Protein AF-A0AB35W4X5-F1 (afdb_monomer_lite)

Secondary structure (DSSP, 8-state):
----------EEEEEEEETTTTEEEEEEE-TTS-HHHHHHHHTT--TT------HHHHHHHHHHHHHHHHHHHHHHHTT-EEEEPPTT--TTS-PPPSSSEEEEETTEEEEEEEEE--SS-TTB---B----PPPSS-GGG--HHHHHH--SSSBPBGGG-SEEEEE-HHHHS-TT-EEEEES-BTTT-TTTPBPEETTEEEEE-SS-B--BTSSSEESSTT-

Radius of gyration: 20.81 Å; chains: 1; bounding box: 55×42×61 Å

Sequence (223 aa):
MTDGAWKEIAKGRIISIDLTKNVAVGEIYVGNSSLKSLQTQLTDLSENDLLEIDQYGAAAKVLSSLSEYYLAQHGKENGYKVIRMPEDMAKHLGAYANFDFTFEKNGVKKTIEVKSLWGTDTRYARLIHSTTTAPKGDPSTWTPDQIKNYYPTSSCKFSTQDIFAVNLFLRTGNIFDFAFAKSVSKAVDPIHGLSFAKQYPNHVHQNPLCEIDNVVWFSNIDD

Foldseek 3Di:
DDDPDDDDLWDWDFPDADPVVRDTDTGIDQDVHDPVSSVVSVVVDDPPDDDDDPPCPVVQVVLQVLLVVLVQVVLVVVPWDKDFDDDCPPPVNDADQPAGMWTDDPRDIWTEHEAEQDDPDSQWRQAFDDADDQDPDDPVPDDPSSVLPGHNDGFAFLPRGQKYWYQSCVPPVDSNWIKMFGSAACVVPVQQHAHADPVGRRGHDRITRGDDPSRNIHRDPVD

pLDDT: mean 81.71, std 13.67, range [33.0, 97.06]

Structure (mmCIF, N/CA/C/O backbone):
data_AF-A0AB35W4X5-F1
#
_entry.id   AF-A0AB35W4X5-F1
#
loop_
_atom_site.group_PDB
_atom_site.id
_atom_site.type_symbol
_atom_site.label_atom_id
_atom_site.label_alt_id
_atom_site.label_comp_id
_atom_site.label_asym_id
_atom_site.label_entity_id
_atom_site.label_seq_id
_atom_site.pdbx_PDB_ins_code
_atom_site.Cartn_x
_atom_site.Cartn_y
_atom_site.Cartn_z
_atom_site.occupancy
_atom_site.B_iso_or_equiv
_atom_site.auth_seq_id
_atom_site.auth_comp_id
_atom_site.auth_asym_id
_atom_site.auth_atom_id
_atom_site.pdbx_PDB_model_num
ATOM 1 N N . MET A 1 1 ? 33.321 -17.939 -2.830 1.00 34.22 1 MET A N 1
ATOM 2 C CA . MET A 1 1 ? 31.879 -17.732 -2.602 1.00 34.22 1 MET A CA 1
ATOM 3 C C . MET A 1 1 ? 31.603 -16.276 -2.910 1.00 34.22 1 MET A C 1
ATOM 5 O O . MET A 1 1 ? 32.068 -15.423 -2.170 1.00 34.22 1 MET A O 1
ATOM 9 N N . THR A 1 2 ? 31.007 -16.004 -4.064 1.00 33.00 2 THR A N 1
ATOM 10 C CA . THR A 1 2 ? 30.612 -14.662 -4.507 1.00 33.00 2 THR A CA 1
ATOM 11 C C . THR A 1 2 ? 29.099 -14.676 -4.593 1.00 33.00 2 THR A C 1
ATOM 13 O O . THR A 1 2 ? 28.540 -15.468 -5.350 1.00 33.00 2 THR A O 1
ATOM 16 N N . ASP A 1 3 ? 28.466 -13.874 -3.747 1.00 34.88 3 ASP A N 1
ATOM 17 C CA . ASP A 1 3 ? 27.018 -13.755 -3.648 1.00 34.88 3 ASP A CA 1
ATOM 18 C C . ASP A 1 3 ? 26.406 -13.419 -5.013 1.00 34.88 3 ASP A C 1
ATOM 20 O O . ASP A 1 3 ? 26.911 -12.558 -5.736 1.00 34.88 3 ASP A O 1
ATOM 24 N N . GLY A 1 4 ? 25.330 -14.127 -5.367 1.00 39.25 4 GLY A N 1
ATOM 25 C CA . GLY A 1 4 ? 24.568 -13.984 -6.610 1.00 39.25 4 GLY A CA 1
ATOM 26 C C . GLY A 1 4 ? 23.840 -12.643 -6.730 1.00 39.25 4 GLY A C 1
ATOM 27 O O . GLY A 1 4 ? 22.612 -12.591 -6.713 1.00 39.25 4 GLY A O 1
ATOM 28 N N . ALA A 1 5 ? 24.593 -11.553 -6.844 1.00 56.28 5 ALA A N 1
ATOM 29 C CA . ALA A 1 5 ? 24.074 -10.225 -7.117 1.00 56.28 5 ALA A CA 1
ATOM 30 C C . ALA A 1 5 ? 23.787 -10.091 -8.618 1.00 56.28 5 ALA A C 1
ATOM 32 O O . ALA A 1 5 ? 24.691 -9.890 -9.428 1.00 56.28 5 ALA A O 1
ATOM 33 N N . TRP A 1 6 ? 22.515 -10.204 -8.987 1.00 60.50 6 TRP A N 1
ATOM 34 C CA . TRP A 1 6 ? 22.037 -9.792 -10.302 1.00 60.50 6 TRP A CA 1
ATOM 35 C C . TRP A 1 6 ? 22.389 -8.312 -10.531 1.00 60.50 6 TRP A C 1
ATOM 37 O O . TRP A 1 6 ? 22.109 -7.466 -9.679 1.00 60.50 6 TRP A O 1
ATOM 47 N N . LYS A 1 7 ? 23.009 -7.992 -11.674 1.00 68.88 7 LYS A N 1
ATOM 48 C CA . LYS A 1 7 ? 23.278 -6.614 -12.116 1.00 68.88 7 LYS A CA 1
ATOM 49 C C . LYS A 1 7 ? 22.226 -6.233 -13.156 1.00 68.88 7 LYS A C 1
ATOM 51 O O . LYS A 1 7 ? 22.311 -6.666 -14.299 1.00 68.88 7 LYS A O 1
ATOM 56 N N . GLU A 1 8 ? 21.242 -5.425 -12.765 1.00 68.75 8 GLU A N 1
ATOM 57 C CA . GLU A 1 8 ? 20.240 -4.893 -13.698 1.00 68.75 8 GLU A CA 1
ATOM 58 C C . GLU A 1 8 ? 20.925 -3.975 -14.732 1.00 68.75 8 GLU A C 1
ATOM 60 O O . GLU A 1 8 ? 21.551 -2.978 -14.367 1.00 68.75 8 GLU A O 1
ATOM 65 N N . ILE A 1 9 ? 20.840 -4.332 -16.020 1.00 73.69 9 ILE A N 1
ATOM 66 C CA . ILE A 1 9 ? 21.407 -3.557 -17.141 1.00 73.69 9 ILE A CA 1
ATOM 67 C C . ILE A 1 9 ? 20.383 -2.562 -17.696 1.00 73.69 9 ILE A C 1
ATOM 69 O O . ILE A 1 9 ? 20.721 -1.415 -17.984 1.00 73.69 9 ILE A O 1
ATOM 73 N N . ALA A 1 10 ? 19.128 -2.987 -17.845 1.00 71.25 10 ALA A N 1
ATOM 74 C CA . ALA A 1 10 ? 18.051 -2.152 -18.355 1.00 71.25 10 ALA A CA 1
ATOM 75 C C . ALA A 1 10 ? 16.680 -2.713 -17.957 1.00 71.25 10 ALA A C 1
ATOM 77 O O . ALA A 1 10 ? 16.528 -3.918 -17.764 1.00 71.25 10 ALA A O 1
ATOM 78 N N . LYS A 1 11 ? 15.667 -1.842 -17.916 1.00 72.12 11 LYS A N 1
ATOM 79 C CA . LYS A 1 11 ? 14.254 -2.221 -17.794 1.00 72.12 11 LYS A CA 1
ATOM 80 C C . LYS A 1 11 ? 13.517 -1.782 -19.047 1.00 72.12 11 LYS A C 1
ATOM 82 O O . LYS A 1 11 ? 13.843 -0.746 -19.611 1.00 72.12 11 LYS A O 1
ATOM 87 N N . GLY A 1 12 ? 12.514 -2.526 -19.484 1.00 72.12 12 GLY A N 1
ATOM 88 C CA . GLY A 1 12 ? 11.749 -2.163 -20.669 1.00 72.12 12 GLY A CA 1
ATOM 89 C C . GLY A 1 12 ? 10.348 -2.742 -20.664 1.00 72.12 12 GLY A C 1
ATOM 90 O O . GLY A 1 12 ? 9.955 -3.460 -19.745 1.00 72.12 12 GLY A O 1
ATOM 91 N N . ARG A 1 13 ? 9.593 -2.416 -21.707 1.00 70.31 13 ARG A N 1
ATOM 92 C CA . ARG A 1 13 ? 8.249 -2.924 -21.955 1.00 70.31 13 ARG A CA 1
ATOM 93 C C . ARG A 1 13 ? 8.169 -3.473 -23.370 1.00 70.31 13 ARG A C 1
ATOM 95 O O . ARG A 1 13 ? 8.465 -2.765 -24.326 1.00 70.31 13 ARG A O 1
ATOM 102 N N . ILE A 1 14 ? 7.687 -4.706 -23.501 1.00 76.94 14 ILE A N 1
ATOM 103 C CA . ILE A 1 14 ? 7.333 -5.287 -24.799 1.00 76.94 14 ILE A CA 1
ATOM 104 C C . ILE A 1 14 ? 6.003 -4.678 -25.264 1.00 76.94 14 ILE A C 1
ATOM 106 O O . ILE A 1 14 ? 5.033 -4.621 -24.506 1.00 76.94 14 ILE A O 1
ATOM 110 N N . ILE A 1 15 ? 5.970 -4.214 -26.510 1.00 75.56 15 ILE A N 1
ATOM 111 C CA . ILE A 1 15 ? 4.792 -3.654 -27.182 1.00 75.56 15 ILE A CA 1
ATOM 112 C C . ILE A 1 15 ? 4.143 -4.715 -28.073 1.00 75.56 15 ILE A C 1
ATOM 114 O O . ILE A 1 15 ? 2.921 -4.851 -28.076 1.00 75.56 15 ILE A O 1
ATOM 118 N N . SER A 1 16 ? 4.943 -5.473 -28.822 1.00 74.81 16 SER A N 1
ATOM 119 C CA . SER A 1 16 ? 4.454 -6.524 -29.716 1.00 74.81 16 SER A CA 1
ATOM 120 C C . SER A 1 16 ? 5.499 -7.617 -29.938 1.00 74.81 16 SER A C 1
ATOM 122 O O . SER A 1 16 ? 6.685 -7.429 -29.671 1.00 74.81 16 SER A O 1
ATOM 124 N N . ILE A 1 17 ? 5.054 -8.782 -30.414 1.00 83.00 17 ILE A N 1
ATOM 125 C CA . ILE A 1 17 ? 5.916 -9.923 -30.741 1.00 83.00 17 ILE A CA 1
ATOM 126 C C . ILE A 1 17 ? 5.664 -10.309 -32.199 1.00 83.00 17 ILE A C 1
ATOM 128 O O . ILE A 1 17 ? 4.542 -10.650 -32.572 1.00 83.00 17 ILE A O 1
ATOM 132 N N . ASP A 1 18 ? 6.711 -10.264 -33.020 1.00 85.88 18 ASP A N 1
ATOM 133 C CA . ASP A 1 18 ? 6.719 -10.810 -34.374 1.00 85.88 18 ASP A CA 1
ATOM 134 C C . ASP A 1 18 ? 7.197 -12.265 -34.303 1.00 85.88 18 ASP A C 1
ATOM 136 O O . ASP A 1 18 ? 8.396 -12.553 -34.310 1.00 85.88 18 ASP A O 1
ATOM 140 N N . LEU A 1 19 ? 6.240 -13.192 -34.217 1.00 83.56 19 LEU A N 1
ATOM 141 C CA . LEU A 1 19 ? 6.513 -14.631 -34.133 1.00 83.56 19 LEU A CA 1
ATOM 142 C C . LEU A 1 19 ? 7.174 -15.184 -35.402 1.00 83.56 19 LEU A C 1
ATOM 144 O O . LEU A 1 19 ? 7.847 -16.207 -35.337 1.00 83.56 19 LEU A O 1
ATOM 148 N N . THR A 1 20 ? 7.013 -14.516 -36.549 1.00 89.56 20 THR A N 1
ATOM 149 C CA . THR A 1 20 ? 7.621 -14.967 -37.811 1.00 89.56 20 THR A CA 1
ATOM 150 C C . THR A 1 20 ? 9.113 -14.670 -37.863 1.00 89.56 20 THR A C 1
ATOM 152 O O . THR A 1 20 ? 9.876 -15.438 -38.442 1.00 89.56 20 THR A O 1
ATOM 155 N N . LYS A 1 21 ? 9.536 -13.580 -37.216 1.00 88.19 21 LYS A N 1
ATOM 156 C CA . LYS A 1 21 ? 10.947 -13.194 -37.090 1.00 88.19 21 LYS A CA 1
ATOM 157 C C . LYS A 1 21 ? 11.566 -13.615 -35.764 1.00 88.19 21 LYS A C 1
ATOM 159 O O . LYS A 1 21 ? 12.768 -13.451 -35.594 1.00 88.19 21 LYS A O 1
ATOM 164 N N . ASN A 1 22 ? 10.754 -14.137 -34.845 1.00 83.25 22 ASN A N 1
ATOM 165 C CA . ASN A 1 22 ? 11.131 -14.422 -33.466 1.00 83.25 22 ASN A CA 1
ATOM 166 C C . ASN A 1 22 ? 11.736 -13.191 -32.758 1.00 83.25 22 ASN A C 1
ATOM 168 O O . ASN A 1 22 ? 12.765 -13.279 -32.091 1.00 83.25 22 ASN A O 1
ATOM 172 N N . VAL A 1 23 ? 11.111 -12.021 -32.944 1.00 85.94 23 VAL A N 1
ATOM 173 C CA . VAL A 1 23 ? 11.566 -10.734 -32.389 1.00 85.94 23 VAL A CA 1
ATOM 174 C C . VAL A 1 23 ? 10.465 -10.112 -31.535 1.00 85.94 23 VAL A C 1
ATOM 176 O O . VAL A 1 23 ? 9.317 -10.014 -31.965 1.00 85.94 23 VAL A O 1
ATOM 179 N N . ALA A 1 24 ? 10.825 -9.629 -30.346 1.00 79.25 24 ALA A N 1
ATOM 180 C CA . ALA A 1 24 ? 9.975 -8.756 -29.541 1.00 79.25 24 ALA A CA 1
ATOM 181 C C . ALA A 1 24 ? 10.315 -7.285 -29.827 1.00 79.25 24 ALA A C 1
ATOM 183 O O . ALA A 1 24 ? 11.480 -6.889 -29.793 1.00 79.25 24 ALA A O 1
ATOM 184 N N . VAL A 1 25 ? 9.296 -6.471 -30.097 1.00 82.19 25 VAL A N 1
ATOM 185 C CA . VAL A 1 25 ? 9.411 -5.018 -30.257 1.00 82.19 25 VAL A CA 1
ATOM 186 C C . VAL A 1 25 ? 8.962 -4.361 -28.961 1.00 82.19 25 VAL A C 1
ATOM 188 O O . VAL A 1 25 ? 7.915 -4.711 -28.415 1.00 82.19 25 VAL A O 1
ATOM 191 N N . GLY A 1 26 ? 9.729 -3.397 -28.464 1.00 81.19 26 GLY A N 1
ATOM 192 C CA . GLY A 1 26 ? 9.443 -2.744 -27.194 1.00 81.19 26 GLY A CA 1
ATOM 193 C C . GLY A 1 26 ? 10.217 -1.452 -26.978 1.00 81.19 26 GLY A C 1
ATOM 194 O O . GLY A 1 26 ? 10.987 -1.013 -27.829 1.00 81.19 26 GLY A O 1
ATOM 195 N N . GLU A 1 27 ? 10.002 -0.860 -25.811 1.00 78.62 27 GLU A N 1
ATOM 196 C CA . GLU A 1 27 ? 10.700 0.325 -25.317 1.00 78.62 27 GLU A CA 1
ATOM 197 C C . GLU A 1 27 ? 11.646 -0.067 -24.183 1.00 78.62 27 GLU A C 1
ATOM 199 O O . GLU A 1 27 ? 11.287 -0.878 -23.330 1.00 78.62 27 GLU A O 1
ATOM 204 N N . ILE A 1 28 ? 12.836 0.535 -24.139 1.00 77.94 28 ILE A N 1
ATOM 205 C CA . ILE A 1 28 ? 13.768 0.398 -23.016 1.00 77.94 28 ILE A CA 1
ATOM 206 C C . ILE A 1 28 ? 13.781 1.707 -22.224 1.00 77.94 28 ILE A C 1
ATOM 208 O O . ILE A 1 28 ? 14.021 2.785 -22.768 1.00 77.94 28 ILE A O 1
ATOM 212 N N . TYR A 1 29 ? 13.540 1.607 -20.923 1.00 71.31 29 TYR A N 1
ATOM 213 C CA . TYR A 1 29 ? 13.607 2.697 -19.966 1.00 71.31 29 TYR A CA 1
ATOM 214 C C . TYR A 1 29 ? 15.043 2.863 -19.468 1.00 71.31 29 TYR A C 1
ATOM 216 O O . TYR A 1 29 ? 15.617 1.970 -18.849 1.00 71.31 29 TYR A O 1
ATOM 224 N N . VAL A 1 30 ? 15.611 4.045 -19.696 1.00 64.25 30 VAL A N 1
ATOM 225 C CA . VAL A 1 30 ? 16.956 4.399 -19.212 1.00 64.25 30 VAL A CA 1
ATOM 226 C C . VAL A 1 30 ? 16.968 4.877 -17.753 1.00 64.25 30 VAL A C 1
ATOM 228 O O . VAL A 1 30 ? 18.035 5.004 -17.164 1.00 64.25 30 VAL A O 1
ATOM 231 N N . GLY A 1 31 ? 15.806 5.116 -17.132 1.00 63.00 31 GLY A N 1
ATOM 232 C CA . GLY A 1 31 ? 15.720 5.578 -15.741 1.00 63.00 31 GLY A CA 1
ATOM 233 C C . GLY A 1 31 ? 16.535 6.857 -15.490 1.00 63.00 31 GLY A C 1
ATOM 234 O O . GLY A 1 31 ? 16.427 7.819 -16.246 1.00 63.00 31 GLY A O 1
ATOM 235 N N . ASN A 1 32 ? 17.368 6.855 -14.440 1.00 54.47 32 ASN A N 1
ATOM 236 C CA . ASN A 1 32 ? 18.332 7.931 -14.140 1.00 54.47 32 ASN A CA 1
ATOM 237 C C . ASN A 1 32 ? 19.652 7.811 -14.933 1.00 54.47 32 ASN A C 1
ATOM 239 O O . ASN A 1 32 ? 20.559 8.626 -14.753 1.00 54.47 32 ASN A O 1
ATOM 243 N N . SER A 1 33 ? 19.788 6.788 -15.775 1.00 64.38 33 SER A N 1
ATOM 244 C CA . SER A 1 33 ? 20.958 6.558 -16.618 1.00 64.38 33 SER A CA 1
ATOM 245 C C . SER A 1 33 ? 20.824 7.322 -17.939 1.00 64.38 33 SER A C 1
ATOM 247 O O . SER A 1 33 ? 19.732 7.656 -18.393 1.00 64.38 33 SER A O 1
ATOM 249 N N . SER A 1 34 ? 21.950 7.620 -18.587 1.00 76.94 34 SER A N 1
ATOM 250 C CA . SER A 1 34 ? 21.939 8.229 -19.923 1.00 76.94 34 SER A CA 1
ATOM 251 C C . SER A 1 34 ? 21.804 7.166 -21.017 1.00 76.94 34 SER A C 1
ATOM 253 O O . SER A 1 34 ? 22.229 6.027 -20.828 1.00 76.94 34 SER A O 1
ATOM 255 N N . LEU A 1 35 ? 21.317 7.554 -22.203 1.00 76.00 35 LEU A N 1
ATOM 256 C CA . LEU A 1 35 ? 21.351 6.703 -23.404 1.00 76.00 35 LEU A CA 1
ATOM 257 C C . LEU A 1 35 ? 22.754 6.122 -23.650 1.00 76.00 35 LEU A C 1
ATOM 259 O O . LEU A 1 35 ? 22.897 4.953 -23.992 1.00 76.00 35 LEU A O 1
ATOM 263 N N . LYS A 1 36 ? 23.793 6.929 -23.410 1.00 81.31 36 LYS A N 1
ATOM 264 C CA . LYS A 1 36 ? 25.192 6.515 -23.543 1.00 81.31 36 LYS A CA 1
ATOM 265 C C . LYS A 1 36 ? 25.573 5.422 -22.537 1.00 81.31 36 LYS A C 1
ATOM 267 O O . LYS A 1 36 ? 26.280 4.493 -22.899 1.00 81.31 36 LYS A O 1
ATOM 272 N N . SER A 1 37 ? 25.080 5.509 -21.300 1.00 76.94 37 SER A N 1
ATOM 273 C CA . SER A 1 37 ? 25.285 4.471 -20.281 1.00 76.94 37 SER A CA 1
ATOM 274 C C . SER A 1 37 ? 24.635 3.153 -20.687 1.00 76.94 37 SER A C 1
ATOM 276 O O . SER A 1 37 ? 25.276 2.113 -20.582 1.00 76.94 37 SER A O 1
ATOM 278 N N . LEU A 1 38 ? 23.399 3.203 -21.197 1.00 79.38 38 LEU A N 1
ATOM 279 C CA . LEU A 1 38 ? 22.715 2.017 -21.710 1.00 79.38 38 LEU A CA 1
ATOM 280 C C . LEU A 1 38 ? 23.507 1.391 -22.865 1.00 79.38 38 LEU A C 1
ATOM 282 O O . LEU A 1 38 ? 23.759 0.195 -22.843 1.00 79.38 38 LEU A O 1
ATOM 286 N N . GLN A 1 39 ? 23.962 2.189 -23.836 1.00 82.88 39 GLN A N 1
ATOM 287 C CA . GLN A 1 39 ? 24.764 1.694 -24.963 1.00 82.88 39 GLN A CA 1
ATOM 288 C C . GLN A 1 39 ? 26.029 0.960 -24.506 1.00 82.88 39 GLN A C 1
ATOM 290 O O . GLN A 1 39 ? 26.347 -0.087 -25.055 1.00 82.88 39 GLN A O 1
ATOM 295 N N . THR A 1 40 ? 26.726 1.480 -23.494 1.00 82.44 40 THR A N 1
ATOM 296 C CA . THR A 1 40 ? 27.902 0.819 -22.911 1.00 82.44 40 THR A CA 1
ATOM 297 C C . THR A 1 40 ? 27.534 -0.455 -22.154 1.00 82.44 40 THR A C 1
ATOM 299 O O . THR A 1 40 ? 28.211 -1.461 -22.285 1.00 82.44 40 THR A O 1
ATOM 302 N N . GLN A 1 41 ? 26.448 -0.464 -21.385 1.00 76.00 41 GLN A N 1
ATOM 303 C CA . GLN A 1 41 ? 26.049 -1.670 -20.652 1.00 76.00 41 GLN A CA 1
ATOM 304 C C . GLN A 1 41 ? 25.521 -2.769 -21.585 1.00 76.00 41 GLN A C 1
ATOM 306 O O . GLN A 1 41 ? 25.695 -3.946 -21.297 1.00 76.00 41 GLN A O 1
ATOM 311 N N . LEU A 1 42 ? 24.930 -2.406 -22.729 1.00 80.31 42 LEU A N 1
ATOM 312 C CA . LEU A 1 42 ? 24.529 -3.365 -23.760 1.00 80.31 42 LEU A CA 1
ATOM 313 C C . LEU A 1 42 ? 25.732 -4.051 -24.424 1.00 80.31 42 LEU A C 1
ATOM 315 O O . LEU A 1 42 ? 25.578 -5.171 -24.896 1.00 80.31 42 LEU A O 1
ATOM 319 N N . THR A 1 43 ? 26.918 -3.426 -24.452 1.00 83.25 43 THR A N 1
ATOM 320 C CA . THR A 1 43 ? 28.135 -4.098 -24.948 1.00 83.25 43 THR A CA 1
ATOM 321 C C . THR A 1 43 ? 28.695 -5.128 -23.971 1.00 83.25 43 THR A C 1
ATOM 323 O O . THR A 1 43 ? 29.511 -5.947 -24.378 1.00 83.25 43 THR A O 1
ATOM 326 N N . ASP A 1 44 ? 28.249 -5.101 -22.712 1.00 78.19 44 ASP A N 1
ATOM 327 C CA . ASP A 1 44 ? 28.634 -6.084 -21.696 1.00 78.19 44 ASP A CA 1
ATOM 328 C C . ASP A 1 44 ? 27.748 -7.344 -21.740 1.00 78.19 44 ASP A C 1
ATOM 330 O O . ASP A 1 44 ? 28.057 -8.315 -21.052 1.00 78.19 44 ASP A O 1
ATOM 334 N N . LEU A 1 45 ? 26.653 -7.335 -22.518 1.00 78.56 45 LEU A N 1
ATOM 335 C CA . LEU A 1 45 ? 25.760 -8.484 -22.658 1.00 78.56 45 LEU A CA 1
ATOM 336 C C . LEU A 1 45 ? 26.418 -9.611 -23.459 1.00 78.56 45 LEU A C 1
ATOM 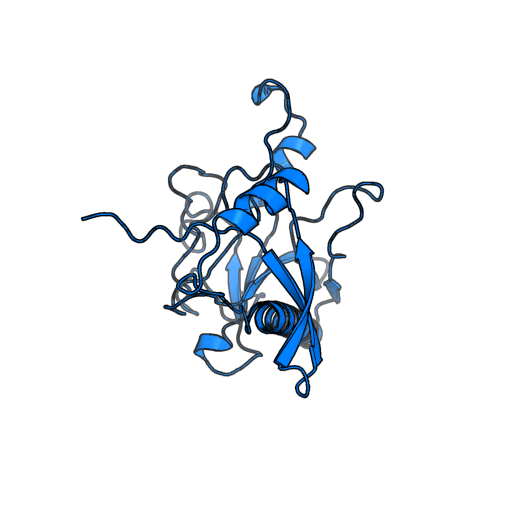338 O O . LEU A 1 45 ? 27.052 -9.405 -24.494 1.00 78.56 45 LEU A O 1
ATOM 342 N N . SER A 1 46 ? 26.176 -10.825 -23.002 1.00 80.94 46 SER A N 1
ATOM 343 C CA . SER A 1 46 ? 26.579 -12.088 -23.589 1.00 80.94 46 SER A CA 1
ATOM 344 C C . SER A 1 46 ? 25.364 -12.994 -23.780 1.00 80.94 46 SER A C 1
ATOM 346 O O . SER A 1 46 ? 24.297 -12.789 -23.205 1.00 80.94 46 SER A O 1
ATOM 348 N N . GLU A 1 47 ? 25.540 -14.053 -24.563 1.00 78.94 47 GLU A N 1
ATOM 349 C CA . GLU A 1 47 ? 24.496 -15.051 -24.839 1.00 78.94 47 GLU A CA 1
ATOM 350 C C . GLU A 1 47 ? 24.027 -15.811 -23.584 1.00 78.94 47 GLU A C 1
ATOM 352 O O . GLU A 1 47 ? 22.971 -16.438 -23.599 1.00 78.94 47 GLU A O 1
ATOM 357 N N . ASN A 1 48 ? 24.807 -15.755 -22.499 1.00 77.62 48 ASN A N 1
ATOM 358 C CA . ASN A 1 48 ? 24.513 -16.432 -21.237 1.00 77.62 48 ASN A CA 1
ATOM 359 C C . ASN A 1 48 ? 23.797 -15.530 -20.219 1.00 77.62 48 ASN A C 1
ATOM 361 O O . ASN A 1 48 ? 23.451 -16.004 -19.135 1.00 77.62 48 ASN A O 1
ATOM 365 N N . ASP A 1 49 ? 23.599 -14.246 -20.529 1.00 75.19 49 ASP A N 1
ATOM 366 C CA . ASP A 1 49 ? 22.882 -13.335 -19.642 1.00 75.19 49 ASP A CA 1
ATOM 367 C C . ASP A 1 49 ? 21.378 -13.622 -19.642 1.00 75.19 49 ASP A C 1
ATOM 369 O O . ASP A 1 49 ? 20.781 -14.035 -20.638 1.00 75.19 49 ASP A O 1
ATOM 373 N N . LEU A 1 50 ? 20.751 -13.417 -18.485 1.00 70.06 50 LEU A N 1
ATOM 374 C CA . LEU A 1 50 ? 19.357 -13.778 -18.256 1.00 70.06 50 LEU A CA 1
ATOM 375 C C . LEU A 1 50 ? 18.435 -12.577 -18.493 1.00 70.06 50 LEU A C 1
ATOM 377 O O . LEU A 1 50 ? 18.656 -11.492 -17.956 1.00 70.06 50 LEU A O 1
ATOM 381 N N . LEU A 1 51 ? 17.356 -12.794 -19.248 1.00 66.50 51 LEU A N 1
ATOM 382 C CA . LEU A 1 51 ? 16.233 -11.863 -19.341 1.00 66.50 51 LEU A CA 1
ATOM 383 C C . LEU A 1 51 ? 15.192 -12.224 -18.277 1.00 66.50 51 LEU A C 1
ATOM 385 O O . LEU A 1 51 ? 14.509 -13.242 -18.393 1.00 66.50 51 LEU A O 1
ATOM 389 N N . GLU A 1 52 ? 15.030 -11.375 -17.264 1.00 60.78 52 GLU A N 1
ATOM 390 C CA . GLU A 1 52 ? 13.883 -11.469 -16.362 1.00 60.78 52 GLU A CA 1
ATOM 391 C C . GLU A 1 52 ? 12.659 -10.837 -17.038 1.00 60.78 52 GLU A C 1
ATOM 393 O O . GLU A 1 52 ? 12.560 -9.620 -17.200 1.00 60.78 52 GLU A O 1
ATOM 398 N N . ILE A 1 53 ? 11.716 -11.679 -17.458 1.00 57.28 53 ILE A N 1
ATOM 399 C CA . ILE A 1 53 ? 10.402 -11.225 -17.908 1.00 57.28 53 ILE A CA 1
ATOM 400 C C . ILE A 1 53 ? 9.512 -11.165 -16.671 1.00 57.28 53 ILE A C 1
ATOM 402 O O . ILE A 1 53 ? 9.000 -12.192 -16.223 1.00 57.28 53 ILE A O 1
ATOM 406 N N . ASP A 1 54 ? 9.298 -9.962 -16.137 1.00 57.53 54 ASP A N 1
ATOM 407 C CA . ASP A 1 54 ? 8.280 -9.728 -15.112 1.00 57.53 54 ASP A CA 1
ATOM 408 C C . ASP A 1 54 ? 6.883 -9.819 -15.747 1.00 57.53 54 ASP A C 1
ATOM 410 O O . ASP A 1 54 ? 6.197 -8.828 -16.011 1.00 57.53 54 ASP A O 1
ATOM 414 N N . GLN A 1 55 ? 6.468 -11.054 -16.033 1.00 46.09 55 GLN A N 1
ATOM 415 C CA . GLN A 1 55 ? 5.157 -11.391 -16.581 1.00 46.09 55 GLN A CA 1
ATOM 416 C C . GLN A 1 55 ? 4.027 -10.930 -15.647 1.00 46.09 55 GLN A C 1
ATOM 418 O O . GLN A 1 55 ? 2.890 -10.732 -16.080 1.00 46.09 55 GLN A O 1
ATOM 423 N N . TYR A 1 56 ? 4.358 -10.707 -14.373 1.00 48.03 56 TYR A N 1
ATOM 424 C CA . TYR A 1 56 ? 3.438 -10.286 -13.340 1.00 48.03 56 TYR A CA 1
ATOM 425 C C . TYR A 1 56 ? 3.475 -8.787 -13.067 1.00 48.03 56 TYR A C 1
ATOM 427 O O . TYR A 1 56 ? 2.626 -8.337 -12.323 1.00 48.03 56 TYR A O 1
ATOM 435 N N . GLY A 1 57 ? 4.346 -7.976 -13.665 1.00 53.69 57 GLY A N 1
ATOM 436 C CA . GLY A 1 57 ? 4.390 -6.536 -13.377 1.00 53.69 57 GLY A CA 1
ATOM 437 C C . GLY A 1 57 ? 3.088 -5.832 -13.773 1.00 53.69 57 GLY A C 1
ATOM 438 O O . GLY A 1 57 ? 2.511 -5.062 -13.001 1.00 53.69 57 GLY A O 1
ATOM 439 N N . ALA A 1 58 ? 2.556 -6.178 -14.950 1.00 55.66 58 ALA A N 1
ATOM 440 C CA . ALA A 1 58 ? 1.222 -5.759 -15.375 1.00 55.66 58 ALA A CA 1
ATOM 441 C C . ALA A 1 58 ? 0.125 -6.459 -14.559 1.00 55.66 58 ALA A C 1
ATOM 443 O O . ALA A 1 58 ? -0.820 -5.802 -14.132 1.00 55.66 58 ALA A O 1
ATOM 444 N N . ALA A 1 59 ? 0.266 -7.761 -14.284 1.00 61.19 59 ALA A N 1
ATOM 445 C CA . ALA A 1 59 ? -0.705 -8.501 -13.478 1.00 61.19 59 ALA A CA 1
ATOM 446 C C . ALA A 1 59 ? -0.803 -7.946 -12.049 1.00 61.19 59 ALA A C 1
ATOM 448 O O . ALA A 1 59 ? -1.889 -7.881 -11.500 1.00 61.19 59 ALA A O 1
ATOM 449 N N . ALA A 1 60 ? 0.294 -7.475 -11.465 1.00 64.50 60 ALA A N 1
ATOM 450 C CA . ALA A 1 60 ? 0.372 -6.944 -10.119 1.00 64.50 60 ALA A CA 1
ATOM 451 C C . ALA A 1 60 ? -0.270 -5.569 -10.026 1.00 64.50 60 ALA A C 1
ATOM 453 O O . ALA A 1 60 ? -0.988 -5.282 -9.072 1.00 64.50 60 ALA A O 1
ATOM 454 N N . LYS A 1 61 ? -0.080 -4.741 -11.058 1.00 68.69 61 LYS A N 1
ATOM 455 C CA . LYS A 1 61 ? -0.808 -3.480 -11.202 1.00 68.69 61 LYS A CA 1
ATOM 456 C C . LYS A 1 61 ? -2.300 -3.712 -11.422 1.00 68.69 61 LYS A C 1
ATOM 458 O O . LYS A 1 61 ? -3.096 -3.098 -10.727 1.00 68.69 61 LYS A O 1
ATOM 463 N N . VAL A 1 62 ? -2.678 -4.651 -12.290 1.00 70.94 62 VAL A N 1
ATOM 464 C CA . VAL A 1 62 ? -4.083 -5.031 -12.512 1.00 70.94 62 VAL A CA 1
ATOM 465 C C . VAL A 1 62 ? -4.717 -5.594 -11.238 1.00 70.94 62 VAL A C 1
ATOM 467 O O . VAL A 1 62 ? -5.829 -5.206 -10.899 1.00 70.94 62 VAL A O 1
ATOM 470 N N . LEU A 1 63 ? -4.014 -6.454 -10.499 1.00 76.25 63 LEU A N 1
ATOM 471 C CA . LEU A 1 63 ? -4.469 -6.997 -9.218 1.00 76.25 63 LEU A CA 1
ATOM 472 C C . LEU A 1 63 ? -4.576 -5.903 -8.153 1.00 76.25 63 LEU A C 1
ATOM 474 O O . LEU A 1 63 ? -5.549 -5.899 -7.412 1.00 76.25 63 LEU A O 1
ATOM 478 N N . SER A 1 64 ? -3.646 -4.942 -8.109 1.00 80.19 64 SER A N 1
ATOM 479 C CA . SER A 1 64 ? -3.759 -3.771 -7.230 1.00 80.19 64 SER A CA 1
ATOM 480 C C . SER A 1 64 ? -5.008 -2.955 -7.556 1.00 80.19 64 SER A C 1
ATOM 482 O O . SER A 1 64 ? -5.813 -2.702 -6.665 1.00 80.19 64 SER A O 1
ATOM 484 N N . SER A 1 65 ? -5.234 -2.628 -8.832 1.00 81.62 65 SER A N 1
ATOM 485 C CA . SER A 1 65 ? -6.433 -1.903 -9.265 1.00 81.62 65 SER A CA 1
ATOM 486 C C . SER A 1 65 ? -7.722 -2.692 -9.007 1.00 81.62 65 SER A C 1
ATOM 488 O O . SER A 1 65 ? -8.757 -2.104 -8.696 1.00 81.62 65 SER A O 1
ATOM 490 N N . LEU A 1 66 ? -7.677 -4.024 -9.102 1.00 86.69 66 LEU A N 1
ATOM 491 C CA . LEU A 1 66 ? -8.804 -4.893 -8.773 1.00 86.69 66 LEU A CA 1
ATOM 492 C C . LEU A 1 66 ? -9.096 -4.881 -7.265 1.00 86.69 66 LEU A C 1
ATOM 494 O O . LEU A 1 66 ? -10.249 -4.712 -6.873 1.00 86.69 66 LEU A O 1
ATOM 498 N N . SER A 1 67 ? -8.064 -4.991 -6.426 1.00 89.38 67 SER A N 1
ATOM 499 C CA . SER A 1 67 ? -8.169 -4.837 -4.971 1.00 89.38 67 SER A CA 1
ATOM 500 C C . SER A 1 67 ? -8.735 -3.465 -4.596 1.00 89.38 67 SER A C 1
ATOM 502 O O . SER A 1 67 ? -9.640 -3.373 -3.775 1.00 89.38 67 SER A O 1
ATOM 504 N N . GLU A 1 68 ? -8.264 -2.394 -5.232 1.00 92.00 68 GLU A N 1
ATOM 505 C CA . GLU A 1 68 ? -8.787 -1.034 -5.061 1.00 92.00 68 GLU A CA 1
ATOM 506 C C . GLU A 1 68 ? -10.273 -0.933 -5.425 1.00 92.00 68 GLU A C 1
ATOM 508 O O . GLU A 1 68 ? -11.065 -0.358 -4.673 1.00 92.00 68 GLU A O 1
ATOM 513 N N . TYR A 1 69 ? -10.672 -1.519 -6.557 1.00 91.62 69 TYR A N 1
ATOM 514 C CA . TYR A 1 69 ? -12.069 -1.561 -6.980 1.00 91.62 69 TYR A CA 1
ATOM 515 C C . TYR A 1 69 ? -12.948 -2.267 -5.943 1.00 91.62 69 TYR A C 1
ATOM 517 O O . TYR A 1 69 ? -13.972 -1.716 -5.537 1.00 91.62 69 TYR A O 1
ATOM 525 N N . TYR A 1 70 ? -12.552 -3.457 -5.488 1.00 93.38 70 TYR A N 1
ATOM 526 C CA . TYR A 1 70 ? -13.348 -4.222 -4.529 1.00 93.38 70 TYR A CA 1
ATOM 527 C C . TYR A 1 70 ? -13.356 -3.610 -3.134 1.00 93.38 70 TYR A C 1
ATOM 529 O O . TYR A 1 70 ? -14.395 -3.645 -2.482 1.00 93.38 70 TYR A O 1
ATOM 537 N N . LEU A 1 71 ? -12.274 -2.954 -2.709 1.00 94.75 71 LEU A N 1
ATOM 538 C CA . LEU A 1 71 ? -12.287 -2.144 -1.494 1.00 94.75 71 LEU A CA 1
ATOM 539 C C . LEU A 1 71 ? -13.325 -1.018 -1.605 1.00 94.75 71 LEU A C 1
ATOM 541 O O . LEU A 1 71 ? -14.099 -0.779 -0.678 1.00 94.75 71 LEU A O 1
ATOM 545 N N . ALA A 1 72 ? -13.381 -0.341 -2.755 1.00 94.19 72 ALA A N 1
ATOM 546 C CA . ALA A 1 72 ? -14.355 0.716 -2.980 1.00 94.19 72 ALA A CA 1
ATOM 547 C C . ALA A 1 72 ? -15.800 0.195 -3.007 1.00 94.19 72 ALA A C 1
ATOM 549 O O . ALA A 1 72 ? -16.689 0.878 -2.497 1.00 94.19 72 ALA A O 1
ATOM 550 N N . GLN A 1 73 ? -16.046 -0.989 -3.582 1.00 94.25 73 GLN A N 1
ATOM 551 C CA . GLN A 1 73 ? -17.362 -1.637 -3.526 1.00 94.25 73 GLN A CA 1
ATOM 552 C C . GLN A 1 73 ? -17.730 -2.015 -2.093 1.00 94.25 73 GLN A C 1
ATOM 554 O O . GLN A 1 73 ? -18.785 -1.600 -1.624 1.00 94.25 73 GLN A O 1
ATOM 559 N N . HIS A 1 74 ? -16.818 -2.665 -1.365 1.00 91.38 74 HIS A N 1
ATOM 560 C CA . HIS A 1 74 ? -17.005 -3.023 0.038 1.00 91.38 74 HIS A CA 1
ATOM 561 C C . HIS A 1 74 ? -17.391 -1.804 0.888 1.00 91.38 74 HIS A C 1
ATOM 563 O O . HIS A 1 74 ? -18.360 -1.849 1.643 1.00 91.38 74 HIS A O 1
ATOM 569 N N . GLY A 1 75 ? -16.692 -0.674 0.729 1.00 92.88 75 GLY A N 1
ATOM 570 C CA . GLY A 1 75 ? -17.047 0.568 1.419 1.00 92.88 75 GLY A CA 1
ATOM 571 C C . GLY A 1 75 ? -18.459 1.054 1.077 1.00 92.88 75 GLY A C 1
ATOM 572 O O . GLY A 1 75 ? -19.254 1.333 1.977 1.00 92.88 75 GLY A O 1
ATOM 573 N N . LYS A 1 76 ? -18.797 1.128 -0.215 1.00 94.44 76 LYS A N 1
ATOM 574 C CA . LYS A 1 76 ? -20.121 1.584 -0.678 1.00 94.44 76 LYS A CA 1
ATOM 575 C C . LYS A 1 76 ? -21.251 0.695 -0.162 1.00 94.44 76 LYS A C 1
ATOM 577 O O . LYS A 1 76 ? -22.256 1.217 0.312 1.00 94.44 76 LYS A O 1
ATOM 582 N N . GLU A 1 77 ? -21.073 -0.622 -0.215 1.00 93.56 77 GLU A N 1
ATOM 583 C CA . GLU A 1 77 ? -22.034 -1.612 0.288 1.00 93.56 77 GLU A CA 1
ATOM 584 C C . GLU A 1 77 ? -22.246 -1.482 1.803 1.00 93.56 77 GLU A C 1
ATOM 586 O O . GLU A 1 77 ? -23.364 -1.639 2.287 1.00 93.56 77 GLU A O 1
ATOM 591 N N . ASN A 1 78 ? -21.208 -1.082 2.542 1.00 91.81 78 ASN A N 1
ATOM 592 C CA . ASN A 1 78 ? -21.275 -0.795 3.978 1.00 91.81 78 ASN A CA 1
ATOM 593 C C . ASN A 1 78 ? -21.721 0.646 4.308 1.00 91.81 78 ASN A C 1
ATOM 595 O O . ASN A 1 78 ? -21.591 1.105 5.450 1.00 91.81 78 ASN A O 1
ATOM 599 N N . GLY A 1 79 ? -22.269 1.372 3.328 1.00 94.81 79 GLY A N 1
ATOM 600 C CA . GLY A 1 79 ? -22.875 2.692 3.515 1.00 94.81 79 GLY A CA 1
ATOM 601 C C . GLY A 1 79 ? -21.884 3.856 3.571 1.00 94.81 79 GLY A C 1
ATOM 602 O O . GLY A 1 79 ? -22.249 4.939 4.029 1.00 94.81 79 GLY A O 1
ATOM 603 N N . TYR A 1 80 ? -20.642 3.662 3.125 1.00 96.62 80 TYR A N 1
ATOM 604 C CA . TYR A 1 80 ? -19.666 4.741 3.019 1.00 96.62 80 TYR A CA 1
ATOM 605 C C . TYR A 1 80 ? -19.809 5.521 1.712 1.00 96.62 80 TYR A C 1
ATOM 607 O O . TYR A 1 80 ? -19.947 4.961 0.622 1.00 96.62 80 TYR A O 1
ATOM 615 N N . LYS A 1 81 ? -19.632 6.839 1.797 1.00 97.06 81 LYS A N 1
ATOM 616 C CA . LYS A 1 81 ? -19.232 7.650 0.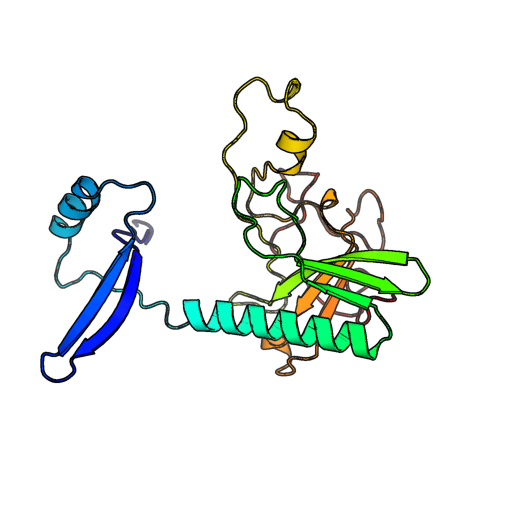651 1.00 97.06 81 LYS A CA 1
ATOM 617 C C . LYS A 1 81 ? -17.740 7.426 0.406 1.00 97.06 81 LYS A C 1
ATOM 619 O O . LYS A 1 81 ? -16.903 7.851 1.200 1.00 97.06 81 LYS A O 1
ATOM 624 N N . VAL A 1 82 ? -17.420 6.763 -0.701 1.00 95.44 82 VAL A N 1
ATOM 625 C CA . VAL A 1 82 ? -16.046 6.409 -1.081 1.00 95.44 82 VAL A CA 1
ATOM 626 C C . VAL A 1 82 ? -15.529 7.334 -2.181 1.00 95.44 82 VAL A C 1
ATOM 628 O O . VAL A 1 82 ? -16.177 7.490 -3.216 1.00 95.44 82 VAL A O 1
ATOM 631 N N . ILE A 1 83 ? -14.339 7.907 -1.982 1.00 93.25 83 ILE A N 1
ATOM 632 C CA . ILE A 1 83 ? -13.612 8.705 -2.981 1.00 93.25 83 ILE A CA 1
ATOM 633 C C . ILE A 1 83 ? -12.214 8.105 -3.155 1.00 93.25 83 ILE A C 1
ATOM 635 O O . ILE A 1 83 ? -11.466 8.036 -2.183 1.00 93.25 83 ILE A O 1
ATOM 639 N N . ARG A 1 84 ? -11.859 7.694 -4.381 1.00 88.69 84 ARG A N 1
ATOM 640 C CA . ARG A 1 84 ? -10.477 7.360 -4.770 1.00 88.69 84 ARG A CA 1
ATOM 641 C C . ARG A 1 84 ? -9.714 8.661 -4.990 1.00 88.69 84 ARG A C 1
ATOM 643 O O . ARG A 1 84 ? -10.183 9.526 -5.730 1.00 88.69 84 ARG A O 1
ATOM 650 N N . MET A 1 85 ? -8.556 8.803 -4.362 1.00 84.94 85 MET A N 1
ATOM 651 C CA . MET A 1 85 ? -7.657 9.914 -4.640 1.00 84.94 85 MET A CA 1
ATOM 652 C C . MET A 1 85 ? -7.012 9.727 -6.017 1.00 84.94 85 MET A C 1
ATOM 654 O O . MET A 1 85 ? -6.690 8.593 -6.366 1.00 84.94 85 MET A O 1
ATOM 658 N N . PRO A 1 86 ? -6.825 10.793 -6.810 1.00 71.44 86 PRO A N 1
ATOM 659 C CA . PRO A 1 86 ? -6.163 10.678 -8.101 1.00 71.44 86 PRO A CA 1
ATOM 660 C C . PRO A 1 86 ? -4.724 10.185 -7.909 1.00 71.44 86 PRO A C 1
ATOM 662 O O . PRO A 1 86 ? -3.969 10.770 -7.130 1.00 71.44 86 PRO A O 1
ATOM 665 N N . GLU A 1 87 ? -4.360 9.112 -8.615 1.00 60.72 87 GLU A N 1
ATOM 666 C CA . GLU A 1 87 ? -2.963 8.690 -8.746 1.00 60.72 87 GLU A CA 1
ATOM 667 C C . GLU A 1 87 ? -2.165 9.792 -9.447 1.00 60.72 87 GLU A C 1
ATOM 669 O O . GLU A 1 87 ? -2.688 10.441 -10.354 1.00 60.72 87 GLU A O 1
ATOM 674 N N . ASP A 1 88 ? -0.916 10.004 -9.020 1.00 53.44 88 ASP A N 1
ATOM 675 C CA . ASP A 1 88 ? 0.039 10.901 -9.679 1.00 53.44 88 ASP A CA 1
ATOM 676 C C . ASP A 1 88 ? -0.587 12.221 -10.147 1.00 53.44 88 ASP A C 1
ATOM 678 O O . ASP A 1 88 ? -0.620 12.552 -11.337 1.00 53.44 88 ASP A O 1
ATOM 682 N N . MET A 1 89 ? -1.063 13.028 -9.192 1.00 45.88 89 MET A N 1
ATOM 683 C CA . MET A 1 89 ? -1.304 14.434 -9.498 1.00 45.88 89 MET A CA 1
ATOM 684 C C . MET A 1 89 ? -0.015 14.998 -10.088 1.00 45.88 89 MET A C 1
ATOM 686 O O . MET A 1 89 ? 1.026 15.024 -9.424 1.00 45.88 89 MET A O 1
ATOM 690 N N . ALA A 1 90 ? -0.076 15.428 -11.349 1.00 41.69 90 ALA A N 1
ATOM 691 C CA . ALA A 1 90 ? 1.062 16.043 -11.998 1.00 41.69 90 ALA A CA 1
ATOM 692 C C . ALA A 1 90 ? 1.596 17.137 -11.068 1.00 41.69 90 ALA A C 1
ATOM 694 O O . ALA A 1 90 ? 0.816 17.927 -10.549 1.00 41.69 90 ALA A O 1
ATOM 695 N N . LYS A 1 91 ? 2.912 17.168 -10.827 1.00 42.59 91 LYS A N 1
ATOM 696 C CA . LYS A 1 91 ? 3.581 18.002 -9.802 1.00 42.59 91 LYS A CA 1
ATOM 697 C C . LYS A 1 91 ? 3.144 19.481 -9.770 1.00 42.59 91 LYS A C 1
ATOM 699 O O . LYS A 1 91 ? 3.346 20.162 -8.772 1.00 42.59 91 LYS A O 1
ATOM 704 N N . HIS A 1 92 ? 2.572 19.983 -10.863 1.00 49.09 92 HIS A N 1
ATOM 705 C CA . HIS A 1 92 ? 2.041 21.336 -11.012 1.00 49.09 92 HIS A CA 1
ATOM 706 C C . HIS A 1 92 ? 0.594 21.533 -10.506 1.00 49.09 92 HIS A C 1
ATOM 708 O O . HIS A 1 92 ? 0.153 22.672 -10.409 1.00 49.09 92 HIS A O 1
ATOM 714 N N . LEU A 1 93 ? -0.145 20.464 -10.192 1.00 45.03 93 LEU A N 1
ATOM 715 C CA . LEU A 1 93 ? -1.558 20.489 -9.787 1.00 45.03 93 LEU A CA 1
ATOM 716 C C . LEU A 1 93 ? -1.763 20.513 -8.265 1.00 45.03 93 LEU A C 1
ATOM 718 O O . LEU A 1 93 ? -2.896 20.651 -7.812 1.00 45.03 93 LEU A O 1
ATOM 722 N N . GLY A 1 94 ? -0.697 20.404 -7.467 1.00 53.88 94 GLY A N 1
ATOM 723 C CA . GLY A 1 94 ? -0.760 20.540 -6.011 1.00 53.88 94 GLY A CA 1
ATOM 724 C C . GLY A 1 94 ? 0.009 19.463 -5.251 1.00 53.88 94 GLY A C 1
ATOM 725 O O . GLY A 1 94 ? 0.892 18.800 -5.793 1.00 53.88 94 GLY A O 1
ATOM 726 N N . ALA A 1 95 ? -0.314 19.325 -3.963 1.00 58.38 95 ALA A N 1
ATOM 727 C CA . ALA A 1 95 ? 0.311 18.353 -3.074 1.00 58.38 95 ALA A CA 1
ATOM 728 C C . ALA A 1 95 ? -0.231 16.935 -3.315 1.00 58.38 95 ALA A C 1
ATOM 730 O O . ALA A 1 95 ? -1.432 16.732 -3.487 1.00 58.38 95 ALA A O 1
ATOM 731 N N . TYR A 1 96 ? 0.675 15.959 -3.289 1.00 68.38 96 TYR A N 1
ATOM 732 C CA . TYR A 1 96 ? 0.375 14.540 -3.449 1.00 68.38 96 TYR A CA 1
ATOM 733 C C . TYR A 1 96 ? -0.421 14.008 -2.243 1.00 68.38 96 TYR A C 1
ATOM 735 O O . TYR A 1 96 ? -0.065 14.270 -1.088 1.00 68.38 96 TYR A O 1
ATOM 743 N N . ALA A 1 97 ? -1.501 13.265 -2.496 1.00 74.50 97 ALA A N 1
ATOM 744 C CA . ALA A 1 97 ? -2.186 12.513 -1.450 1.00 74.50 97 ALA A CA 1
ATOM 745 C C . ALA A 1 97 ? -1.388 11.233 -1.172 1.00 74.50 97 ALA A C 1
ATOM 747 O O . ALA A 1 97 ? -1.183 10.422 -2.064 1.00 74.50 97 ALA A O 1
ATOM 748 N N . ASN A 1 98 ? -0.932 11.058 0.067 1.00 81.75 98 ASN A N 1
ATOM 749 C CA . ASN A 1 98 ? -0.141 9.893 0.483 1.00 81.75 98 ASN A CA 1
ATOM 750 C C . ASN A 1 98 ? -1.023 8.712 0.939 1.00 81.75 98 ASN A C 1
ATOM 752 O O . ASN A 1 98 ? -0.573 7.906 1.743 1.00 81.75 98 ASN A O 1
ATOM 756 N N . PHE A 1 99 ? -2.277 8.683 0.489 1.00 88.38 99 PHE A N 1
ATOM 757 C CA . PHE A 1 99 ? -3.257 7.643 0.772 1.00 88.38 99 PHE A CA 1
ATOM 758 C C . PHE A 1 99 ? -4.153 7.436 -0.457 1.00 88.38 99 PHE A C 1
ATOM 760 O O . PHE A 1 99 ? -4.356 8.367 -1.246 1.00 88.38 99 PHE A O 1
ATOM 767 N N . ASP A 1 100 ? -4.737 6.252 -0.598 1.00 89.19 100 ASP A N 1
ATOM 768 C CA . ASP A 1 100 ? -5.505 5.878 -1.785 1.00 89.19 100 ASP A CA 1
ATOM 769 C C . ASP A 1 100 ? -6.966 6.338 -1.763 1.00 89.19 100 ASP A C 1
ATOM 771 O O . ASP A 1 100 ? -7.494 6.778 -2.785 1.00 89.19 100 ASP A O 1
ATOM 775 N N . PHE A 1 101 ? -7.647 6.274 -0.616 1.00 93.62 101 PHE A N 1
ATOM 776 C CA . PHE A 1 101 ? -9.080 6.577 -0.527 1.00 93.62 101 PHE A CA 1
ATOM 777 C C . PHE A 1 101 ? -9.452 7.455 0.659 1.00 93.62 101 PHE A C 1
ATOM 779 O O . PHE A 1 101 ? -8.802 7.456 1.702 1.00 93.62 101 PHE A O 1
ATOM 786 N N . THR A 1 102 ? -10.593 8.131 0.535 1.00 95.00 102 THR A N 1
ATOM 787 C CA . THR A 1 102 ? -11.345 8.613 1.695 1.00 95.00 102 THR A CA 1
ATOM 788 C C . THR A 1 102 ? -12.684 7.911 1.795 1.00 95.00 102 THR A C 1
ATOM 790 O O . THR A 1 102 ? -13.432 7.875 0.814 1.00 95.00 102 THR A O 1
ATOM 793 N N . PHE A 1 103 ? -12.986 7.390 2.978 1.00 96.94 103 PHE A N 1
ATOM 794 C CA . PHE A 1 103 ? -14.253 6.753 3.318 1.00 96.94 103 PHE A CA 1
ATOM 795 C C . PHE A 1 103 ? -14.963 7.635 4.338 1.00 96.94 103 PHE A C 1
ATOM 797 O O . PHE A 1 103 ? -14.408 7.932 5.394 1.00 96.94 103 PHE A O 1
ATOM 804 N N . GLU A 1 104 ? -16.176 8.079 4.025 1.00 97.00 104 GLU A N 1
ATOM 805 C CA . GLU A 1 104 ? -16.958 8.955 4.898 1.00 97.00 104 GLU A CA 1
ATOM 806 C C . GLU A 1 104 ? -18.321 8.333 5.227 1.00 97.00 104 GLU A C 1
ATOM 808 O O . GLU A 1 104 ? -19.056 7.934 4.323 1.00 97.00 104 GLU A O 1
ATOM 813 N N . LYS A 1 105 ? -18.663 8.252 6.517 1.00 95.81 105 LYS A N 1
ATOM 814 C CA . LYS A 1 105 ? -19.943 7.730 7.023 1.00 95.81 105 LYS A CA 1
ATOM 815 C C . LYS A 1 105 ? -20.306 8.468 8.308 1.00 95.81 105 LYS A C 1
ATOM 817 O O . LYS A 1 105 ? -19.451 8.681 9.162 1.00 95.81 105 LYS A O 1
ATOM 822 N N . ASN A 1 106 ? -21.563 8.898 8.434 1.00 95.00 106 ASN A N 1
ATOM 823 C CA . ASN A 1 106 ? -22.067 9.642 9.599 1.00 95.00 106 ASN A CA 1
ATOM 824 C C . ASN A 1 106 ? -21.217 10.877 9.977 1.00 95.00 106 ASN A C 1
ATOM 826 O O . ASN A 1 106 ? -21.010 11.162 11.153 1.00 95.00 106 ASN A O 1
ATOM 830 N N . GLY A 1 107 ? -20.689 11.594 8.977 1.00 93.69 107 GLY A N 1
ATOM 831 C CA . GLY A 1 107 ? -19.842 12.778 9.177 1.00 93.69 107 GLY A CA 1
ATOM 832 C C . GLY A 1 107 ? -18.402 12.484 9.617 1.00 93.69 107 GLY A C 1
ATOM 833 O O . GLY A 1 107 ? -17.613 13.416 9.762 1.00 93.69 107 GLY A O 1
ATOM 834 N N . VAL A 1 108 ? -18.030 11.214 9.800 1.00 94.25 108 VAL A N 1
ATOM 835 C CA . VAL A 1 108 ? -16.657 10.798 10.106 1.00 94.25 108 VAL A CA 1
ATOM 836 C C . VAL A 1 108 ? -15.968 10.381 8.816 1.00 94.25 108 VAL A C 1
ATOM 838 O O . VAL A 1 108 ? -16.452 9.502 8.102 1.00 94.25 108 VAL A O 1
ATOM 841 N N . LYS A 1 109 ? -14.823 11.002 8.530 1.00 94.88 109 LYS A N 1
ATOM 842 C CA . LYS A 1 109 ? -13.995 10.721 7.356 1.00 94.88 109 LYS A CA 1
ATOM 843 C C . LYS A 1 109 ? -12.710 10.013 7.780 1.00 94.88 109 LYS A C 1
ATOM 845 O O . LYS A 1 109 ? -11.987 10.538 8.619 1.00 94.88 109 LYS A O 1
ATOM 850 N N . LYS A 1 110 ? -12.426 8.863 7.166 1.00 95.06 110 LYS A N 1
ATOM 851 C CA . LYS A 1 110 ? -11.187 8.088 7.317 1.00 95.06 110 LYS A CA 1
ATOM 852 C C . LYS A 1 110 ? -10.387 8.131 6.014 1.00 95.06 110 LYS A C 1
ATOM 854 O O . LYS A 1 110 ? -10.957 8.011 4.927 1.00 95.06 110 LYS A O 1
ATOM 859 N N . THR A 1 111 ? -9.078 8.298 6.118 1.00 94.50 111 THR A N 1
ATOM 860 C CA . THR A 1 111 ? -8.105 8.162 5.028 1.00 94.50 111 THR A CA 1
ATOM 861 C C . THR A 1 111 ? -7.545 6.742 5.018 1.00 94.50 111 THR A C 1
ATOM 863 O O . THR A 1 111 ? -7.178 6.207 6.064 1.00 94.50 111 THR A O 1
ATOM 866 N N . ILE A 1 112 ? -7.524 6.105 3.851 1.00 94.56 112 ILE A N 1
ATOM 867 C CA . ILE A 1 112 ? -7.189 4.685 3.716 1.00 94.56 112 ILE A CA 1
ATOM 868 C C . ILE A 1 112 ? -6.072 4.518 2.706 1.00 94.56 112 ILE A C 1
ATOM 870 O O . ILE A 1 112 ? -6.200 4.964 1.568 1.00 94.56 112 ILE A O 1
ATOM 874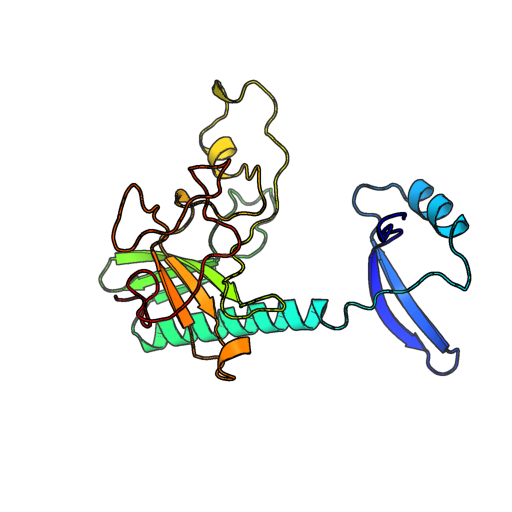 N N . GLU A 1 113 ? -5.023 3.822 3.120 1.00 92.94 113 GLU A N 1
ATOM 875 C CA . GLU A 1 113 ? -4.002 3.278 2.231 1.00 92.94 113 GLU A CA 1
ATOM 876 C C . GLU A 1 113 ? -4.316 1.802 1.978 1.00 92.94 113 GLU A C 1
ATOM 878 O O . GLU A 1 113 ? -4.449 1.027 2.933 1.00 92.94 113 GLU A O 1
ATOM 883 N N . VAL A 1 114 ? -4.434 1.397 0.712 1.00 91.75 114 VAL A N 1
ATOM 884 C CA . VAL A 1 114 ? -4.684 -0.002 0.361 1.00 91.75 114 VAL A CA 1
ATOM 885 C C . VAL A 1 114 ? -3.417 -0.666 -0.149 1.00 91.75 114 VAL A C 1
ATOM 887 O O . V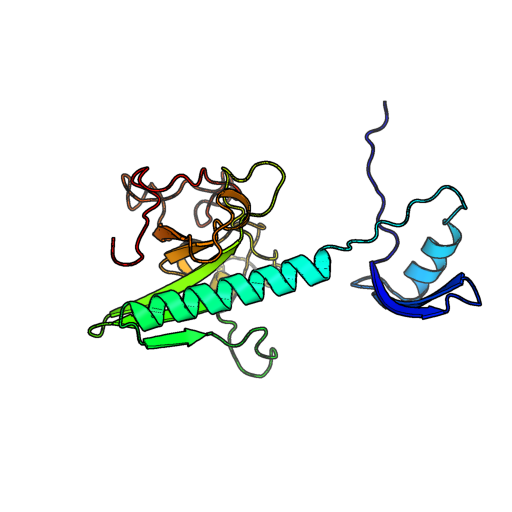AL A 1 114 ? -2.621 -0.110 -0.901 1.00 91.75 114 VAL A O 1
ATOM 890 N N . LYS A 1 115 ? -3.211 -1.906 0.277 1.00 87.88 115 LYS A N 1
ATOM 891 C CA . LYS A 1 115 ? -2.136 -2.770 -0.194 1.00 87.88 115 LYS A CA 1
ATOM 892 C C . LYS A 1 115 ? -2.721 -4.131 -0.527 1.00 87.88 115 LYS A C 1
ATOM 894 O O . LYS A 1 115 ? -3.719 -4.559 0.039 1.00 87.88 115 LYS A O 1
ATOM 899 N N . SER A 1 116 ? -2.087 -4.832 -1.451 1.00 78.88 116 SER A N 1
ATOM 900 C CA . SER A 1 116 ? -2.326 -6.267 -1.619 1.00 78.88 116 SER A CA 1
ATOM 901 C C . SER A 1 116 ? -1.198 -7.027 -0.928 1.00 78.88 116 SER A C 1
ATOM 903 O O . SER A 1 116 ? -0.102 -6.485 -0.747 1.00 78.88 116 SER A O 1
ATOM 905 N N . LEU A 1 117 ? -1.450 -8.269 -0.517 1.00 77.94 117 LEU A N 1
ATOM 906 C CA . LEU A 1 117 ? -0.364 -9.152 -0.101 1.00 77.94 117 LEU A CA 1
ATOM 907 C C . LEU A 1 117 ? 0.605 -9.343 -1.273 1.00 77.94 117 LEU A C 1
ATOM 909 O O . LEU A 1 117 ? 0.183 -9.589 -2.397 1.00 77.94 117 LEU A O 1
ATOM 913 N N . TRP A 1 118 ? 1.904 -9.227 -1.007 1.00 67.75 118 TRP A N 1
ATOM 914 C CA . TRP A 1 118 ? 2.957 -9.435 -1.998 1.00 67.75 118 TRP A CA 1
ATOM 915 C C . TRP A 1 118 ? 4.142 -10.127 -1.332 1.00 67.75 118 TRP A C 1
ATOM 917 O O . TRP A 1 118 ? 4.691 -9.599 -0.365 1.00 67.75 118 TRP A O 1
ATOM 927 N N . GLY A 1 119 ? 4.577 -11.263 -1.875 1.00 61.81 119 GLY A N 1
ATOM 928 C CA . GLY A 1 119 ? 5.743 -12.005 -1.391 1.00 61.81 119 GLY A CA 1
ATOM 929 C C . GLY A 1 119 ? 5.512 -13.513 -1.328 1.00 61.81 119 GLY A C 1
ATOM 930 O O . GLY A 1 119 ? 4.424 -13.999 -1.623 1.00 61.81 119 GLY A O 1
ATOM 931 N N . THR A 1 120 ? 6.555 -14.246 -0.939 1.00 64.94 120 THR A N 1
ATOM 932 C CA . THR A 1 120 ? 6.538 -15.714 -0.830 1.00 64.94 120 THR A CA 1
ATOM 933 C C . THR A 1 120 ? 5.733 -16.211 0.376 1.00 64.94 120 THR A C 1
ATOM 935 O O . THR A 1 120 ? 5.263 -17.342 0.368 1.00 64.94 120 THR A O 1
ATOM 938 N N . ASP A 1 121 ? 5.565 -15.372 1.406 1.00 81.44 121 ASP A N 1
ATOM 939 C CA . ASP A 1 121 ? 4.797 -15.684 2.615 1.00 81.44 121 ASP A CA 1
ATOM 940 C C . ASP A 1 121 ? 3.661 -14.672 2.822 1.00 81.44 121 ASP A C 1
ATOM 942 O O . ASP A 1 121 ? 3.869 -13.545 3.274 1.00 81.44 121 ASP A O 1
ATOM 946 N N . THR A 1 122 ? 2.440 -15.098 2.503 1.00 83.50 122 THR A N 1
ATOM 947 C CA . THR A 1 122 ? 1.213 -14.287 2.547 1.00 83.50 122 THR A CA 1
ATOM 948 C C . THR A 1 122 ? 0.671 -14.054 3.964 1.00 83.50 122 THR A C 1
ATOM 950 O O . THR A 1 122 ? -0.380 -13.434 4.138 1.00 83.50 122 THR A O 1
ATOM 953 N N . ARG A 1 123 ? 1.377 -14.508 5.008 1.00 85.12 123 ARG A N 1
ATOM 954 C CA . ARG A 1 123 ? 1.062 -14.162 6.406 1.00 85.12 123 ARG A CA 1
ATOM 955 C C . ARG A 1 123 ? 1.539 -12.764 6.785 1.00 85.12 123 ARG A C 1
ATOM 957 O O . ARG A 1 123 ? 1.057 -12.206 7.767 1.00 85.12 123 ARG A O 1
ATOM 964 N N . TYR A 1 124 ? 2.470 -12.191 6.027 1.00 85.81 124 TYR A N 1
ATOM 965 C CA . TYR A 1 124 ? 3.019 -10.866 6.291 1.00 85.81 124 TYR A CA 1
ATOM 966 C C . TYR A 1 124 ? 2.502 -9.857 5.264 1.00 85.81 124 TYR A C 1
ATOM 968 O O . TYR A 1 124 ? 2.595 -10.078 4.057 1.00 85.81 124 TYR A O 1
ATOM 976 N N . ALA A 1 125 ? 1.964 -8.733 5.735 1.00 86.50 125 ALA A N 1
ATOM 977 C CA . ALA A 1 125 ? 1.515 -7.662 4.851 1.00 86.50 125 ALA A CA 1
ATOM 978 C C . ALA A 1 125 ? 2.706 -6.841 4.363 1.00 86.50 125 ALA A C 1
ATOM 980 O O . ALA A 1 125 ? 3.485 -6.368 5.179 1.00 86.50 125 ALA A O 1
ATOM 981 N N . ARG A 1 126 ? 2.824 -6.611 3.052 1.00 84.06 126 ARG A N 1
ATOM 982 C CA . ARG A 1 126 ? 3.884 -5.764 2.491 1.00 84.06 126 ARG A CA 1
ATOM 983 C C . ARG A 1 126 ? 3.417 -4.311 2.419 1.00 84.06 126 ARG A C 1
ATOM 985 O O . ARG A 1 126 ? 2.815 -3.887 1.434 1.00 84.06 126 ARG A O 1
ATOM 992 N N . LEU A 1 127 ? 3.696 -3.551 3.473 1.00 85.69 127 LEU A N 1
ATOM 993 C CA . LEU A 1 127 ? 3.308 -2.144 3.590 1.00 85.69 127 LEU A CA 1
ATOM 994 C C . LEU A 1 127 ? 4.463 -1.254 3.132 1.00 85.69 127 LEU A C 1
ATOM 996 O O . LEU A 1 127 ? 5.361 -0.938 3.920 1.00 85.69 127 LEU A O 1
ATOM 1000 N N . ILE A 1 128 ? 4.457 -0.894 1.843 1.00 81.19 128 ILE A N 1
ATOM 1001 C CA . ILE A 1 128 ? 5.558 -0.145 1.234 1.00 81.19 128 ILE A CA 1
ATOM 1002 C C . ILE A 1 128 ? 5.160 1.148 0.512 1.00 81.19 128 ILE A C 1
ATOM 1004 O O . ILE A 1 128 ? 4.108 1.225 -0.129 1.00 81.19 128 ILE A O 1
ATOM 1008 N N . HIS A 1 129 ? 6.074 2.121 0.562 1.00 81.62 129 HIS A N 1
ATOM 1009 C CA . HIS A 1 129 ? 6.134 3.307 -0.300 1.00 81.62 129 HIS A CA 1
ATOM 1010 C C . HIS A 1 129 ? 7.463 3.366 -1.057 1.00 81.62 129 HIS A C 1
ATOM 1012 O O . HIS A 1 129 ? 8.448 2.720 -0.695 1.00 81.62 129 HIS A O 1
ATOM 1018 N N . SER A 1 130 ? 7.498 4.194 -2.097 1.00 79.31 130 SER A N 1
ATOM 1019 C CA . SER A 1 130 ? 8.746 4.603 -2.733 1.00 79.31 130 SER A CA 1
ATOM 1020 C C . SER A 1 130 ? 9.524 5.538 -1.812 1.00 79.31 130 SER A C 1
ATOM 1022 O O . SER A 1 130 ? 8.971 6.491 -1.264 1.00 79.31 130 SER A O 1
ATOM 1024 N N . THR A 1 131 ? 10.827 5.299 -1.675 1.00 85.81 131 THR A N 1
ATOM 1025 C CA . THR A 1 131 ? 11.726 6.267 -1.043 1.00 85.81 131 THR A CA 1
ATOM 1026 C C . THR A 1 131 ? 11.766 7.548 -1.864 1.00 85.81 131 THR A C 1
ATOM 1028 O O . THR A 1 131 ? 11.758 7.502 -3.095 1.00 85.81 131 THR A O 1
ATOM 1031 N N . THR A 1 132 ? 11.893 8.688 -1.202 1.00 84.94 132 THR A N 1
ATOM 1032 C CA . THR A 1 132 ? 12.025 9.987 -1.871 1.00 84.94 132 THR A CA 1
ATOM 1033 C C . THR A 1 132 ? 13.398 10.587 -1.618 1.00 84.94 132 THR A C 1
ATOM 1035 O O . THR A 1 132 ? 13.973 10.397 -0.547 1.00 84.94 132 THR A O 1
ATOM 1038 N N . THR A 1 133 ? 13.884 11.400 -2.551 1.00 88.12 133 THR A N 1
ATOM 1039 C CA . THR A 1 133 ? 15.085 12.213 -2.332 1.00 88.12 133 THR A CA 1
ATOM 1040 C C . THR A 1 133 ? 14.879 13.180 -1.167 1.00 88.12 133 THR A C 1
ATOM 1042 O O . THR A 1 133 ? 13.841 13.837 -1.074 1.00 88.12 133 THR A O 1
ATOM 1045 N N . ALA A 1 134 ? 15.884 13.293 -0.297 1.00 90.00 134 ALA A N 1
ATOM 1046 C CA . ALA A 1 134 ? 15.859 14.247 0.803 1.00 90.00 134 ALA A CA 1
ATOM 1047 C C . ALA A 1 134 ? 15.724 15.697 0.287 1.00 90.00 134 ALA A C 1
ATOM 1049 O O . ALA A 1 134 ? 16.404 16.071 -0.678 1.00 90.00 134 ALA A O 1
ATOM 1050 N N . PRO A 1 135 ? 14.875 16.531 0.916 1.00 90.69 135 PRO A N 1
ATOM 1051 C CA . PRO A 1 135 ? 14.861 17.966 0.664 1.00 90.69 135 PRO A CA 1
ATOM 1052 C C . PRO A 1 135 ? 16.245 18.599 0.890 1.00 90.69 135 PRO A C 1
ATOM 1054 O O . PRO A 1 135 ? 17.017 18.161 1.742 1.00 90.69 135 PRO A O 1
ATOM 1057 N N . LYS A 1 136 ? 16.567 19.649 0.124 1.00 91.56 136 LYS A N 1
ATOM 1058 C CA . LYS A 1 136 ? 17.816 20.408 0.305 1.00 91.56 136 LYS A CA 1
ATOM 1059 C C . LYS A 1 136 ? 17.772 21.220 1.607 1.00 91.56 136 LYS A C 1
ATOM 1061 O O . LYS A 1 136 ? 16.726 21.770 1.938 1.00 91.56 136 LYS A O 1
ATOM 1066 N N . GLY A 1 137 ? 18.925 21.373 2.260 1.00 92.38 137 GLY A N 1
ATOM 1067 C CA . GLY A 1 137 ? 19.079 22.147 3.498 1.00 92.38 137 GLY A CA 1
ATOM 1068 C C . GLY A 1 137 ? 19.065 21.282 4.760 1.00 92.38 137 GLY A C 1
ATOM 1069 O O . GLY A 1 137 ? 18.886 20.067 4.688 1.00 92.38 137 GLY A O 1
ATOM 1070 N N . ASP A 1 138 ? 19.281 21.920 5.909 1.00 92.62 138 ASP A N 1
ATOM 1071 C CA . ASP A 1 138 ? 19.270 21.263 7.219 1.00 92.62 138 ASP A CA 1
ATOM 1072 C C . ASP A 1 138 ? 17.859 20.706 7.519 1.00 92.62 138 ASP A C 1
ATOM 1074 O O . ASP A 1 138 ? 16.890 21.466 7.410 1.00 92.62 138 ASP A O 1
ATOM 1078 N N . PRO A 1 139 ? 17.705 19.422 7.902 1.00 90.88 139 PRO A N 1
ATOM 1079 C CA . PRO A 1 139 ? 16.411 18.836 8.256 1.00 90.88 139 PRO A CA 1
ATOM 1080 C C . PRO A 1 139 ? 15.604 19.614 9.301 1.00 90.88 139 PRO A C 1
ATOM 1082 O O . PRO A 1 139 ? 14.376 19.593 9.256 1.00 90.88 139 PRO A O 1
ATOM 1085 N N . SER A 1 140 ? 16.268 20.337 10.208 1.00 92.62 140 SER A N 1
ATOM 1086 C CA . SER A 1 140 ? 15.612 21.201 11.201 1.00 92.62 140 SER A CA 1
ATOM 1087 C C . SER A 1 140 ? 14.905 22.417 10.590 1.00 92.62 140 SER A C 1
ATOM 1089 O O . SER A 1 140 ? 14.066 23.034 11.242 1.00 92.62 140 SER A O 1
ATOM 1091 N N . THR A 1 141 ? 15.212 22.745 9.333 1.00 94.38 141 THR A N 1
ATOM 1092 C CA . THR A 1 141 ? 14.645 23.879 8.588 1.00 94.38 141 THR A CA 1
ATOM 1093 C C . THR A 1 141 ? 13.622 23.459 7.535 1.00 94.38 141 THR A C 1
ATOM 1095 O O . THR A 1 141 ? 13.078 24.309 6.829 1.00 94.38 141 THR A O 1
ATOM 1098 N N . TRP A 1 142 ? 13.355 22.157 7.395 1.00 92.38 142 TRP A N 1
ATOM 1099 C CA . TRP A 1 142 ? 12.386 21.674 6.418 1.00 92.38 142 TRP A CA 1
ATOM 1100 C C . TRP A 1 142 ? 10.976 22.166 6.745 1.00 92.38 142 TRP A C 1
ATOM 1102 O O . TRP A 1 142 ? 10.519 22.143 7.887 1.00 92.38 142 TRP A O 1
ATOM 1112 N N . THR A 1 143 ? 10.261 22.577 5.703 1.00 91.56 143 THR A N 1
ATOM 1113 C CA . THR A 1 143 ? 8.848 22.948 5.801 1.00 91.56 143 THR A CA 1
ATOM 1114 C C . THR A 1 143 ? 7.983 21.736 6.175 1.00 91.56 143 THR A C 1
ATOM 1116 O O . THR A 1 143 ? 8.347 20.594 5.866 1.00 91.56 143 THR A O 1
ATOM 1119 N N . PRO A 1 144 ? 6.795 21.951 6.771 1.00 88.06 144 PRO A N 1
ATOM 1120 C CA . PRO A 1 144 ? 5.860 20.866 7.076 1.00 88.06 144 PRO A CA 1
ATOM 1121 C C . PRO A 1 144 ? 5.543 19.970 5.868 1.00 88.06 144 PRO A C 1
ATOM 1123 O O . PRO A 1 144 ? 5.515 18.746 5.997 1.00 88.06 144 PRO A O 1
ATOM 1126 N N . ASP A 1 145 ? 5.391 20.556 4.678 1.00 83.06 145 ASP A N 1
ATOM 1127 C CA . ASP A 1 145 ? 5.122 19.807 3.446 1.00 83.06 145 ASP A CA 1
ATOM 1128 C C . ASP A 1 145 ? 6.314 18.954 2.996 1.00 83.06 145 ASP A C 1
ATOM 1130 O O . ASP A 1 145 ? 6.133 17.826 2.530 1.00 83.06 145 ASP A O 1
ATOM 1134 N N . GLN A 1 146 ? 7.543 19.446 3.163 1.00 87.12 146 GLN A N 1
ATOM 1135 C CA . GLN A 1 146 ? 8.751 18.667 2.880 1.00 87.12 146 GLN A CA 1
ATOM 1136 C C . GLN A 1 146 ? 8.871 17.464 3.821 1.00 87.12 146 GLN A C 1
ATOM 1138 O O . GLN A 1 146 ? 9.122 16.351 3.363 1.00 87.12 146 GLN A O 1
ATOM 1143 N N . ILE A 1 147 ? 8.627 17.659 5.120 1.00 86.88 147 ILE A N 1
ATOM 1144 C CA . ILE A 1 147 ? 8.650 16.579 6.119 1.00 86.88 147 ILE A CA 1
ATOM 1145 C C . ILE A 1 147 ? 7.568 15.538 5.807 1.00 86.88 147 ILE A C 1
ATOM 1147 O O . ILE A 1 147 ? 7.824 14.328 5.832 1.00 86.88 147 ILE A O 1
ATOM 1151 N N . LYS A 1 148 ? 6.357 16.000 5.473 1.00 82.88 148 LYS A N 1
ATOM 1152 C CA . LYS A 1 148 ? 5.219 15.137 5.141 1.00 82.88 148 LYS A CA 1
ATOM 1153 C C . LYS A 1 148 ? 5.527 14.236 3.945 1.00 82.88 148 LYS A C 1
ATOM 1155 O O . LYS A 1 148 ? 5.288 13.033 4.023 1.00 82.88 148 LYS A O 1
ATOM 1160 N N . ASN A 1 149 ? 6.134 14.783 2.896 1.00 81.50 149 ASN A N 1
ATOM 1161 C CA . ASN A 1 149 ? 6.389 14.058 1.650 1.00 81.50 149 ASN A CA 1
ATOM 1162 C C . ASN A 1 149 ? 7.739 13.320 1.601 1.00 81.50 149 ASN A C 1
ATOM 1164 O O . ASN A 1 149 ? 7.972 12.568 0.663 1.00 81.50 149 ASN A O 1
ATOM 1168 N N . TYR A 1 150 ? 8.621 13.485 2.593 1.00 88.12 150 TYR A N 1
ATOM 1169 C CA . TYR A 1 150 ? 9.921 12.806 2.609 1.00 88.12 150 TYR A CA 1
ATOM 1170 C C . TYR A 1 150 ? 9.862 11.387 3.204 1.00 88.12 150 TYR A C 1
ATOM 1172 O O . TYR A 1 150 ? 9.694 11.235 4.413 1.00 88.12 150 TYR A O 1
ATOM 1180 N N . TYR A 1 151 ? 10.050 10.350 2.391 1.00 89.38 151 TYR A N 1
ATOM 1181 C CA . TYR A 1 151 ? 10.158 8.944 2.794 1.00 89.38 151 TYR A CA 1
ATOM 1182 C C . TYR A 1 151 ? 11.621 8.464 2.756 1.00 89.38 151 TYR A C 1
ATOM 1184 O O . TYR A 1 151 ? 12.137 8.169 1.674 1.00 89.38 151 TYR A O 1
ATOM 1192 N N . PRO A 1 152 ? 12.305 8.351 3.912 1.00 90.00 152 PRO A N 1
ATOM 1193 C CA . PRO A 1 152 ? 13.692 7.877 3.988 1.00 90.00 152 PRO A CA 1
ATOM 1194 C C . PRO A 1 152 ? 13.833 6.353 3.859 1.00 90.00 152 PRO A C 1
ATOM 1196 O O . PRO A 1 152 ? 14.943 5.833 3.808 1.00 90.00 152 PRO A O 1
ATOM 1199 N N . THR A 1 153 ? 12.720 5.626 3.872 1.00 90.44 153 THR A N 1
ATOM 1200 C CA . THR A 1 153 ? 12.659 4.166 3.823 1.00 90.44 153 THR A CA 1
ATOM 1201 C C . THR A 1 153 ? 11.456 3.742 2.996 1.00 90.44 153 THR A C 1
ATOM 1203 O O . THR A 1 153 ? 10.527 4.526 2.806 1.00 90.44 153 THR A O 1
ATOM 1206 N N . SER A 1 154 ? 11.456 2.498 2.527 1.00 86.56 154 SER A N 1
ATOM 1207 C CA . SER A 1 154 ? 10.317 1.923 1.822 1.00 86.56 154 SER A CA 1
ATOM 1208 C C . SER A 1 154 ? 9.166 1.506 2.740 1.00 86.56 154 SER A C 1
ATOM 1210 O O . SER A 1 154 ? 8.196 0.971 2.238 1.00 86.56 154 SER A O 1
ATOM 1212 N N . SER A 1 155 ? 9.223 1.747 4.054 1.00 88.06 155 SER A N 1
ATOM 1213 C CA . SER A 1 155 ? 8.077 1.577 4.965 1.00 88.06 155 SER A CA 1
ATOM 1214 C C . SER A 1 155 ? 7.009 2.671 4.818 1.00 88.06 155 SER A C 1
ATOM 1216 O O . SER A 1 155 ? 7.326 3.815 4.500 1.00 88.06 155 SER A O 1
ATOM 1218 N N . CYS A 1 156 ? 5.756 2.363 5.169 1.00 89.38 156 CYS A N 1
ATOM 1219 C CA . CYS A 1 156 ? 4.685 3.360 5.313 1.00 89.38 156 CYS A CA 1
ATOM 1220 C C . CYS A 1 156 ? 4.837 4.219 6.578 1.00 89.38 156 CYS A C 1
ATOM 1222 O O . CYS A 1 156 ? 5.274 3.726 7.618 1.00 89.38 156 CYS A O 1
ATOM 1224 N N . LYS A 1 157 ? 4.451 5.499 6.509 1.00 91.69 157 LYS A N 1
ATOM 1225 C CA . LYS A 1 157 ? 4.381 6.405 7.668 1.00 91.69 157 LYS A CA 1
ATOM 1226 C C . LYS A 1 157 ? 3.051 6.250 8.377 1.00 91.69 157 LYS A C 1
ATOM 1228 O O . LYS A 1 157 ? 2.048 6.090 7.710 1.00 91.69 157 LYS A O 1
ATOM 1233 N N . PHE A 1 158 ? 3.010 6.387 9.695 1.00 91.69 158 PHE A N 1
ATOM 1234 C CA . PHE A 1 158 ? 1.735 6.341 10.420 1.00 91.69 158 PHE A CA 1
ATOM 1235 C C . PHE A 1 158 ? 0.827 7.545 10.129 1.00 91.69 158 PHE A C 1
ATOM 1237 O O . PHE A 1 158 ? -0.376 7.394 9.980 1.00 91.69 158 PHE A O 1
ATOM 1244 N N . SER A 1 159 ? 1.402 8.743 10.018 1.00 88.88 159 SER A N 1
ATOM 1245 C CA . SER A 1 159 ? 0.662 10.014 10.014 1.00 88.88 159 SER A CA 1
ATOM 1246 C C . SER A 1 159 ? 0.000 10.400 8.686 1.00 88.88 159 SER A C 1
ATOM 1248 O O . SER A 1 159 ? -0.576 11.483 8.587 1.00 88.88 159 SER A O 1
ATOM 1250 N N . THR A 1 160 ? 0.131 9.581 7.645 1.00 88.19 160 THR A N 1
ATOM 1251 C CA . THR A 1 160 ? -0.348 9.907 6.294 1.00 88.19 160 THR A CA 1
ATOM 1252 C C . THR A 1 160 ? -1.698 9.292 5.949 1.00 88.19 160 THR A C 1
ATOM 1254 O O . THR A 1 160 ? -2.316 9.745 4.989 1.00 88.19 160 THR A O 1
ATOM 1257 N N . GLN A 1 161 ? -2.171 8.341 6.753 1.00 91.88 161 GLN A N 1
ATOM 1258 C CA . GLN A 1 161 ? -3.457 7.668 6.609 1.00 91.88 161 GLN A CA 1
ATOM 1259 C C . GLN A 1 161 ? -3.988 7.262 7.988 1.00 91.88 161 GLN A C 1
ATOM 1261 O O . GLN A 1 161 ? -3.213 7.165 8.937 1.00 91.88 161 GLN A O 1
ATOM 1266 N N . ASP A 1 162 ? -5.281 6.970 8.091 1.00 93.94 162 ASP A N 1
ATOM 1267 C CA . ASP A 1 162 ? -5.914 6.490 9.324 1.00 93.94 162 ASP A CA 1
ATOM 1268 C C . ASP A 1 162 ? -5.956 4.960 9.380 1.00 93.94 162 ASP A C 1
ATOM 1270 O O . ASP A 1 162 ? -5.813 4.369 10.451 1.00 93.94 162 ASP A O 1
ATOM 1274 N N . ILE A 1 163 ? -6.134 4.310 8.225 1.00 94.75 163 ILE A N 1
ATOM 1275 C CA . ILE A 1 163 ? -6.324 2.861 8.103 1.00 94.75 163 ILE A CA 1
ATOM 1276 C C . ILE A 1 163 ? -5.416 2.288 7.012 1.00 94.75 163 ILE A C 1
ATOM 1278 O O . ILE A 1 163 ? -5.302 2.848 5.921 1.00 94.75 163 ILE A O 1
ATOM 1282 N N . PHE A 1 164 ? -4.823 1.130 7.296 1.00 93.94 164 PHE A N 1
ATOM 1283 C CA . PHE A 1 164 ? -4.300 0.223 6.279 1.00 93.94 164 PHE A CA 1
ATOM 1284 C C . PHE A 1 164 ? -5.372 -0.796 5.914 1.00 93.94 164 PHE A C 1
ATOM 1286 O O . PHE A 1 164 ? -5.903 -1.457 6.803 1.00 93.94 164 PHE A O 1
ATOM 1293 N N . ALA A 1 165 ? -5.658 -0.953 4.626 1.00 94.50 165 ALA A N 1
ATOM 1294 C CA . ALA A 1 165 ? -6.489 -2.031 4.102 1.00 94.50 165 ALA A CA 1
ATOM 1295 C C . ALA A 1 165 ? -5.605 -3.000 3.312 1.00 94.50 165 ALA A C 1
ATOM 1297 O O . ALA A 1 165 ? -4.954 -2.605 2.349 1.00 94.50 165 ALA A O 1
ATOM 1298 N N . VAL A 1 166 ? -5.559 -4.269 3.706 1.00 93.25 166 VAL A N 1
ATOM 1299 C CA . VAL A 1 166 ? -4.755 -5.299 3.043 1.00 93.25 166 VAL A CA 1
ATOM 1300 C C . VAL A 1 166 ? -5.677 -6.316 2.399 1.00 93.25 166 VAL A C 1
ATOM 1302 O O . VAL A 1 166 ? -6.388 -7.035 3.094 1.00 93.25 166 VAL A O 1
ATOM 1305 N N . ASN A 1 167 ? -5.648 -6.394 1.072 1.00 92.12 167 ASN A N 1
ATOM 1306 C CA . ASN A 1 167 ? -6.382 -7.412 0.338 1.00 92.12 167 ASN A CA 1
ATOM 1307 C C . ASN A 1 167 ? -5.726 -8.789 0.511 1.00 92.12 167 ASN A C 1
ATOM 1309 O O . ASN A 1 167 ? -4.516 -8.947 0.312 1.00 92.12 167 ASN A O 1
ATOM 1313 N N . LEU A 1 168 ? -6.540 -9.783 0.862 1.00 90.88 168 LEU A N 1
ATOM 1314 C CA . LEU A 1 168 ? -6.104 -11.126 1.235 1.00 90.88 168 LEU A CA 1
ATOM 1315 C C . LEU A 1 168 ? -6.293 -12.159 0.126 1.00 90.88 168 LEU A C 1
ATOM 1317 O O . LEU A 1 168 ? -6.086 -13.346 0.372 1.00 90.88 168 LEU A O 1
ATOM 1321 N N . PHE A 1 169 ? -6.628 -11.729 -1.091 1.00 88.56 169 PHE A N 1
ATOM 1322 C CA . PHE A 1 169 ? -6.926 -12.606 -2.221 1.00 88.56 169 PHE A CA 1
ATOM 1323 C C . PHE A 1 169 ? -5.865 -13.684 -2.456 1.00 88.56 169 PHE A C 1
ATOM 1325 O O . PHE A 1 169 ? -6.204 -14.847 -2.644 1.00 88.56 169 PHE A O 1
ATOM 1332 N N . LEU A 1 170 ? -4.575 -13.338 -2.375 1.00 83.94 170 LEU A N 1
ATOM 1333 C CA . LEU A 1 170 ? -3.491 -14.314 -2.569 1.00 83.94 170 LEU A CA 1
ATOM 1334 C C . LEU A 1 170 ? -3.406 -15.372 -1.458 1.00 83.94 170 LEU A C 1
ATOM 1336 O O . LEU A 1 170 ? -2.762 -16.401 -1.637 1.00 83.94 170 LEU A O 1
ATOM 1340 N N . ARG A 1 171 ? -4.017 -15.113 -0.300 1.00 86.50 171 ARG A N 1
ATOM 1341 C CA . ARG A 1 171 ? -4.084 -16.040 0.829 1.00 86.50 171 ARG A CA 1
ATOM 1342 C C . ARG A 1 171 ? -5.367 -16.864 0.822 1.00 86.50 171 ARG A C 1
ATOM 1344 O O . ARG A 1 171 ? -5.308 -18.050 1.122 1.00 86.50 171 ARG A O 1
ATOM 1351 N N . THR A 1 172 ? -6.509 -16.243 0.533 1.00 88.88 172 THR A N 1
ATOM 1352 C CA . THR A 1 172 ? -7.830 -16.873 0.708 1.00 88.88 172 THR A CA 1
ATOM 1353 C C . THR A 1 172 ? -8.488 -17.294 -0.603 1.00 88.88 172 THR A C 1
ATOM 1355 O O . THR A 1 172 ? -9.433 -18.075 -0.591 1.00 88.88 172 THR A O 1
ATOM 1358 N N . GLY A 1 173 ? -8.011 -16.789 -1.743 1.00 86.81 173 GLY A N 1
ATOM 1359 C CA . GLY A 1 173 ? -8.662 -16.948 -3.043 1.00 86.81 173 GLY A CA 1
ATOM 1360 C C . GLY A 1 173 ? -9.914 -16.082 -3.221 1.00 86.81 173 GLY A C 1
ATOM 1361 O O . GLY A 1 173 ? -10.504 -16.100 -4.300 1.00 86.81 173 GLY A O 1
ATOM 1362 N N . ASN A 1 174 ? -10.310 -15.295 -2.214 1.00 89.38 174 ASN A N 1
ATOM 1363 C CA . ASN A 1 174 ? -11.461 -14.401 -2.280 1.00 89.38 174 ASN A CA 1
ATOM 1364 C C . ASN A 1 174 ? -11.015 -12.937 -2.388 1.00 89.38 174 ASN A C 1
ATOM 1366 O O . ASN A 1 174 ? -10.362 -12.399 -1.497 1.00 89.38 174 ASN A O 1
ATOM 1370 N N . ILE A 1 175 ? -11.387 -12.273 -3.485 1.00 88.00 175 ILE A N 1
ATOM 1371 C CA . ILE A 1 175 ? -11.003 -10.880 -3.754 1.00 88.00 175 ILE A CA 1
ATOM 1372 C C . ILE A 1 175 ? -11.692 -9.869 -2.828 1.00 88.00 175 ILE A C 1
ATOM 1374 O O . ILE A 1 175 ? -11.210 -8.749 -2.681 1.00 88.00 175 ILE A O 1
ATOM 1378 N N . PHE A 1 176 ? -12.784 -10.266 -2.175 1.00 88.62 176 PHE A N 1
ATOM 1379 C CA . PHE A 1 176 ? -13.504 -9.431 -1.215 1.00 88.62 176 PHE A CA 1
ATOM 1380 C C . PHE A 1 176 ? -12.927 -9.488 0.203 1.00 88.62 176 PHE A C 1
ATOM 1382 O O . PHE A 1 176 ? -13.367 -8.718 1.054 1.00 88.62 176 PHE A O 1
ATOM 1389 N N . ASP A 1 177 ? -11.958 -10.366 0.474 1.00 90.81 177 ASP A N 1
ATOM 1390 C CA . ASP A 1 177 ? -11.380 -10.479 1.811 1.00 90.81 177 ASP A CA 1
ATOM 1391 C C . ASP A 1 177 ? -10.336 -9.383 2.039 1.00 90.81 177 ASP A C 1
ATOM 1393 O O . ASP A 1 177 ? -9.304 -9.322 1.360 1.00 90.81 177 ASP A O 1
ATOM 1397 N N . PHE A 1 178 ? -10.580 -8.549 3.048 1.00 93.12 178 PHE A N 1
ATOM 1398 C CA . PHE A 1 178 ? -9.653 -7.522 3.507 1.00 93.12 178 PHE A CA 1
ATOM 1399 C C . PHE A 1 178 ? -9.355 -7.695 4.994 1.00 93.12 178 PHE A C 1
ATOM 1401 O O . PHE A 1 178 ? -10.229 -8.038 5.783 1.00 93.12 178 PHE A O 1
ATOM 1408 N N . ALA A 1 179 ? -8.107 -7.429 5.369 1.00 94.00 179 ALA A N 1
ATOM 1409 C CA . ALA A 1 179 ? -7.727 -7.153 6.745 1.00 94.00 179 ALA A CA 1
ATOM 1410 C C . ALA A 1 179 ? -7.479 -5.654 6.892 1.00 94.00 179 ALA A C 1
ATOM 1412 O O . ALA A 1 179 ? -6.783 -5.053 6.071 1.00 94.00 179 ALA A O 1
ATOM 1413 N N . PHE A 1 180 ? -7.997 -5.059 7.954 1.00 94.19 180 PHE A N 1
ATOM 1414 C CA . PHE A 1 180 ? -7.828 -3.643 8.245 1.00 94.19 180 PHE A CA 1
ATOM 1415 C C . PHE A 1 180 ? -6.984 -3.458 9.505 1.00 94.19 180 PHE A C 1
ATOM 1417 O O . PHE A 1 180 ? -7.038 -4.287 10.405 1.00 94.19 180 PHE A O 1
ATOM 1424 N N . ALA A 1 181 ? -6.192 -2.391 9.571 1.00 94.12 181 ALA A N 1
ATOM 1425 C CA . ALA A 1 181 ? -5.447 -2.020 10.773 1.00 94.12 181 ALA A CA 1
ATOM 1426 C C . ALA A 1 181 ? -5.417 -0.502 10.948 1.00 94.12 181 ALA A C 1
ATOM 1428 O O . ALA A 1 181 ? -5.319 0.244 9.969 1.00 94.12 181 ALA A O 1
ATOM 1429 N N . LYS A 1 182 ? -5.438 -0.034 12.201 1.00 93.31 182 LYS A N 1
ATOM 1430 C CA . LYS A 1 182 ? -5.244 1.387 12.517 1.00 93.31 182 LYS A CA 1
ATOM 1431 C C . LYS A 1 182 ? -3.808 1.777 12.185 1.00 93.31 182 LYS A C 1
ATOM 1433 O O . LYS A 1 182 ? -2.855 1.110 12.588 1.00 93.31 182 LYS A O 1
ATOM 1438 N N . SER A 1 183 ? -3.637 2.889 11.480 1.00 93.12 183 SER A N 1
ATOM 1439 C CA . SER A 1 183 ? -2.328 3.454 11.156 1.00 93.12 183 SER A CA 1
ATOM 1440 C C . SER A 1 183 ? -1.765 4.234 12.348 1.00 93.12 183 SER A C 1
ATOM 1442 O O . SER A 1 183 ? -1.452 5.420 12.286 1.00 93.12 183 SER A O 1
ATOM 1444 N N . VAL A 1 184 ? -1.612 3.534 13.469 1.00 93.38 184 VAL A N 1
ATOM 1445 C CA . VAL A 1 184 ? -1.059 4.063 14.715 1.00 93.38 184 VAL A CA 1
ATOM 1446 C C . VAL A 1 184 ? 0.020 3.135 15.239 1.00 93.38 184 VAL A C 1
ATOM 1448 O O . VAL A 1 184 ? 0.026 1.930 14.981 1.00 93.38 184 VAL A O 1
ATOM 1451 N N . SER A 1 185 ? 0.962 3.703 15.981 1.00 91.75 185 SER A N 1
ATOM 1452 C CA . SER A 1 185 ? 2.046 2.919 16.548 1.00 91.75 185 SER A CA 1
ATOM 1453 C C . SER A 1 185 ? 1.657 2.259 17.865 1.00 91.75 185 SER A C 1
ATOM 1455 O O . SER A 1 185 ? 0.843 2.793 18.619 1.00 91.75 185 SER A O 1
ATOM 1457 N N . LYS A 1 186 ? 2.328 1.152 18.205 1.00 91.25 186 LYS A N 1
ATOM 1458 C CA . LYS A 1 186 ? 2.183 0.496 19.519 1.00 91.25 186 LYS A CA 1
ATOM 1459 C C . LYS A 1 186 ? 2.536 1.376 20.720 1.00 91.25 186 LYS A C 1
ATOM 1461 O O . LYS A 1 186 ? 2.136 1.056 21.831 1.00 91.25 186 LYS A O 1
ATOM 1466 N N . ALA A 1 187 ? 3.293 2.459 20.534 1.00 90.00 187 ALA A N 1
ATOM 1467 C CA . ALA A 1 187 ? 3.537 3.399 21.630 1.00 90.00 187 ALA A CA 1
ATOM 1468 C C . ALA A 1 187 ? 2.317 4.289 21.917 1.00 90.00 187 ALA A C 1
ATOM 1470 O O . ALA A 1 187 ? 2.165 4.755 23.041 1.00 90.00 187 ALA A O 1
ATOM 1471 N N . VAL A 1 188 ? 1.477 4.538 20.906 1.00 90.69 188 VAL A N 1
ATOM 1472 C CA . VAL A 1 188 ? 0.257 5.350 21.022 1.00 90.69 188 VAL A CA 1
ATOM 1473 C C . VAL A 1 188 ? -0.933 4.480 21.419 1.00 90.69 188 VAL A C 1
ATOM 1475 O O . VAL A 1 188 ? -1.664 4.833 22.338 1.00 90.69 188 VAL A O 1
ATOM 1478 N N . ASP A 1 189 ? -1.101 3.332 20.760 1.00 91.12 189 ASP A N 1
ATOM 1479 C CA . ASP A 1 189 ? -2.111 2.327 21.095 1.00 91.12 189 ASP A CA 1
ATOM 1480 C C . ASP A 1 189 ? -1.421 0.965 21.295 1.00 91.12 189 ASP A C 1
ATOM 1482 O O . ASP A 1 189 ? -1.126 0.272 20.318 1.00 91.12 189 ASP A O 1
ATOM 1486 N N . PRO A 1 190 ? -1.130 0.566 22.547 1.00 88.69 190 PRO A N 1
ATOM 1487 C CA . PRO A 1 190 ? -0.447 -0.695 22.839 1.00 88.69 190 PRO A CA 1
ATOM 1488 C C . PRO A 1 190 ? -1.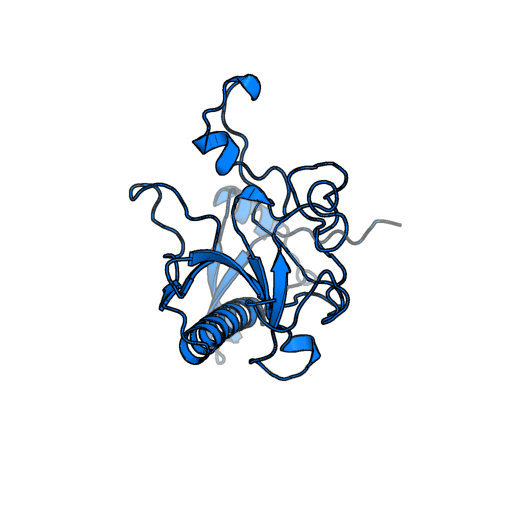221 -1.952 22.436 1.00 88.69 190 PRO A C 1
ATOM 1490 O O . PRO A 1 190 ? -0.618 -3.023 22.344 1.00 88.69 190 PRO A O 1
ATOM 1493 N N . ILE A 1 191 ? -2.534 -1.832 22.228 1.00 87.81 191 ILE A N 1
ATOM 1494 C CA . ILE A 1 191 ? -3.431 -2.955 21.960 1.00 87.81 191 ILE A CA 1
ATOM 1495 C C . ILE A 1 191 ? -3.598 -3.127 20.447 1.00 87.81 191 ILE A C 1
ATOM 1497 O O . ILE A 1 191 ? -3.341 -4.211 19.927 1.00 87.81 191 ILE A O 1
ATOM 1501 N N . HIS A 1 192 ? -3.956 -2.055 19.736 1.00 88.56 192 HIS A N 1
ATOM 1502 C CA . HIS A 1 192 ? -4.300 -2.112 18.308 1.00 88.56 192 HIS A CA 1
ATOM 1503 C C . HIS A 1 192 ? -3.204 -1.559 17.384 1.00 88.56 192 HIS A C 1
ATOM 1505 O O . HIS A 1 192 ? -3.330 -1.627 16.163 1.00 88.56 192 HIS A O 1
ATOM 1511 N N . GLY A 1 193 ? -2.137 -0.974 17.931 1.00 90.31 193 GLY A N 1
ATOM 1512 C CA . GLY A 1 193 ? -1.083 -0.347 17.139 1.00 90.31 193 GLY A CA 1
ATOM 1513 C C . GLY A 1 193 ? -0.156 -1.340 16.435 1.00 90.31 193 GLY A C 1
ATOM 1514 O O . GLY A 1 193 ? 0.047 -2.481 16.863 1.00 90.31 193 GLY A O 1
ATOM 1515 N N . LEU A 1 194 ? 0.495 -0.876 15.368 1.00 91.38 194 LEU A N 1
ATOM 1516 C CA . LEU A 1 194 ? 1.496 -1.642 14.623 1.00 91.38 194 LEU A CA 1
ATOM 1517 C C . LEU A 1 194 ? 2.918 -1.369 15.137 1.00 91.38 194 LEU A C 1
ATOM 1519 O O . LEU A 1 194 ? 3.233 -0.316 15.701 1.00 91.38 194 LEU A O 1
ATOM 1523 N N . SER A 1 195 ? 3.802 -2.346 14.933 1.00 89.38 195 SER A N 1
ATOM 1524 C CA . SER A 1 195 ? 5.216 -2.238 15.301 1.00 89.38 195 SER A CA 1
ATOM 1525 C C . SER A 1 195 ? 5.966 -1.245 14.408 1.00 89.38 195 SER A C 1
ATOM 1527 O O . SER A 1 195 ? 5.737 -1.170 13.200 1.00 89.38 195 SER A O 1
ATOM 1529 N N . PHE A 1 196 ? 6.922 -0.535 15.001 1.00 91.12 196 PHE A N 1
ATOM 1530 C CA . PHE A 1 196 ? 7.775 0.426 14.308 1.00 91.12 196 PHE A CA 1
ATOM 1531 C C . PHE A 1 196 ? 8.776 -0.225 13.351 1.00 91.12 196 PHE A C 1
ATOM 1533 O O . PHE A 1 196 ? 9.274 -1.329 13.591 1.00 91.12 196 PHE A O 1
ATOM 1540 N N . ALA A 1 197 ? 9.182 0.523 12.327 1.00 89.00 197 ALA A N 1
ATOM 1541 C CA . ALA A 1 197 ? 10.446 0.278 11.651 1.00 89.00 197 ALA A CA 1
ATOM 1542 C C . ALA A 1 197 ? 11.607 0.659 12.587 1.00 89.00 197 ALA A C 1
ATOM 1544 O O . ALA A 1 197 ? 11.682 1.786 13.073 1.00 89.00 197 ALA A O 1
ATOM 1545 N N . LYS A 1 198 ? 12.539 -0.274 12.821 1.00 83.62 198 LYS A N 1
ATOM 1546 C CA . LYS A 1 198 ? 13.605 -0.178 13.842 1.00 83.62 198 LYS A CA 1
ATOM 1547 C C . LYS A 1 198 ? 14.388 1.146 13.846 1.00 83.62 198 LYS A C 1
ATOM 1549 O O . LYS A 1 198 ? 14.754 1.624 14.910 1.00 83.62 198 LYS A O 1
ATOM 1554 N N . GLN A 1 199 ? 14.659 1.715 12.671 1.00 88.25 199 GLN A N 1
ATOM 1555 C CA . GLN A 1 199 ? 15.428 2.960 12.506 1.00 88.25 199 GLN A CA 1
ATOM 1556 C C . GLN A 1 199 ? 14.548 4.184 12.202 1.00 88.25 199 GLN A C 1
ATOM 1558 O O . GLN A 1 199 ? 15.049 5.301 12.114 1.00 88.25 199 GLN A O 1
ATOM 1563 N N . TYR A 1 200 ? 13.239 3.985 12.041 1.00 89.94 200 TYR A N 1
ATOM 1564 C CA . TYR A 1 200 ? 12.303 5.008 11.590 1.00 89.94 200 TYR A CA 1
ATOM 1565 C C . TYR A 1 200 ? 11.034 4.956 12.454 1.00 89.94 200 TYR A C 1
ATOM 1567 O O . TYR A 1 200 ? 10.023 4.403 12.025 1.00 89.94 200 TYR A O 1
ATOM 1575 N N . PRO A 1 201 ? 11.045 5.548 13.663 1.00 87.75 201 PRO A N 1
ATOM 1576 C CA . PRO A 1 201 ? 9.958 5.426 14.644 1.00 87.75 201 PRO A CA 1
ATOM 1577 C C . PRO A 1 201 ? 8.632 6.066 14.204 1.00 87.75 201 PRO A C 1
ATOM 1579 O O . PRO A 1 201 ? 7.605 5.849 14.823 1.00 87.75 201 PRO A O 1
ATOM 1582 N N . ASN A 1 202 ? 8.614 6.829 13.113 1.00 90.31 202 ASN A N 1
ATOM 1583 C CA . ASN A 1 202 ? 7.369 7.344 12.528 1.00 90.31 202 ASN A CA 1
ATOM 1584 C C . ASN A 1 202 ? 6.807 6.438 11.419 1.00 90.31 202 ASN A C 1
ATOM 1586 O O . ASN A 1 202 ? 5.836 6.807 10.758 1.00 90.31 202 ASN A O 1
ATOM 1590 N N . HIS A 1 203 ? 7.432 5.282 11.189 1.00 92.38 203 HIS A N 1
ATOM 1591 C CA . HIS A 1 203 ? 7.087 4.351 10.125 1.00 92.38 203 HIS A CA 1
ATOM 1592 C C . HIS A 1 203 ? 6.745 2.974 10.685 1.00 92.38 203 HIS A C 1
ATOM 1594 O O . HIS A 1 203 ? 7.242 2.556 11.735 1.00 92.38 203 HIS A O 1
ATOM 1600 N N . VAL A 1 204 ? 5.924 2.254 9.935 1.00 90.06 204 VAL A N 1
ATOM 1601 C CA . VAL A 1 204 ? 5.537 0.876 10.214 1.00 90.06 204 VAL A CA 1
ATOM 1602 C C . VAL A 1 204 ? 6.652 -0.068 9.781 1.00 90.06 204 VAL A C 1
ATOM 1604 O O . VAL A 1 204 ? 7.344 0.172 8.791 1.00 90.06 204 VAL A O 1
ATOM 1607 N N . HIS A 1 205 ? 6.828 -1.175 10.493 1.00 86.00 205 HIS A N 1
ATOM 1608 C CA . HIS A 1 205 ? 7.594 -2.308 9.977 1.00 86.00 205 HIS A CA 1
ATOM 1609 C C . HIS A 1 205 ? 7.114 -2.692 8.557 1.00 86.00 205 HIS A C 1
ATOM 1611 O O . HIS A 1 205 ? 5.925 -2.600 8.279 1.00 86.00 205 HIS A O 1
ATOM 1617 N N . GLN A 1 206 ? 8.008 -3.105 7.649 1.00 81.75 206 GLN A N 1
ATOM 1618 C CA . GLN A 1 206 ? 7.634 -3.357 6.239 1.00 81.75 206 GLN A CA 1
ATOM 1619 C C . GLN A 1 206 ? 6.756 -4.594 6.050 1.00 81.75 206 GLN A C 1
ATOM 1621 O O . GLN A 1 206 ? 5.966 -4.641 5.115 1.00 81.75 206 GLN A O 1
ATOM 1626 N N . ASN A 1 207 ? 6.914 -5.572 6.943 1.00 85.75 207 ASN A N 1
ATOM 1627 C CA . ASN A 1 207 ? 6.268 -6.878 6.870 1.00 85.75 207 ASN A CA 1
ATOM 1628 C C . ASN A 1 207 ? 5.636 -7.240 8.224 1.00 85.75 207 ASN A C 1
ATOM 1630 O O . ASN A 1 207 ? 6.135 -8.140 8.903 1.00 85.75 207 ASN A O 1
ATOM 1634 N N . PRO A 1 208 ? 4.654 -6.486 8.751 1.00 87.00 208 PRO A N 1
ATOM 1635 C CA . PRO A 1 208 ? 3.944 -6.902 9.952 1.00 87.00 208 PRO A CA 1
ATOM 1636 C C . PRO A 1 208 ? 3.185 -8.205 9.684 1.00 87.00 208 PRO A C 1
ATOM 1638 O O . PRO A 1 208 ? 2.691 -8.432 8.579 1.00 87.00 208 PRO A O 1
ATOM 1641 N N . LEU A 1 209 ? 3.075 -9.047 10.713 1.00 88.50 209 LEU A N 1
ATOM 1642 C CA . LEU A 1 209 ? 2.173 -10.194 10.677 1.00 88.50 209 LEU A CA 1
ATOM 1643 C C . LEU A 1 209 ? 0.742 -9.679 10.491 1.00 88.50 209 LEU A C 1
ATOM 1645 O O . LEU A 1 209 ? 0.320 -8.788 11.228 1.00 88.50 209 LEU A O 1
ATOM 1649 N N . CYS A 1 210 ? 0.032 -10.222 9.508 1.00 89.12 210 CYS A N 1
ATOM 1650 C CA . CYS A 1 210 ? -1.325 -9.853 9.132 1.00 89.12 210 CYS A CA 1
ATOM 1651 C C . CYS A 1 210 ? -2.235 -11.060 9.349 1.00 89.12 210 CYS A C 1
ATOM 1653 O O . CYS A 1 210 ? -2.371 -11.917 8.481 1.00 89.12 210 CYS A O 1
ATOM 1655 N N . GLU A 1 211 ? -2.843 -11.144 10.523 1.00 85.56 211 GLU A N 1
ATOM 1656 C CA . GLU A 1 211 ? -3.759 -12.215 10.906 1.00 85.56 211 GLU A CA 1
ATOM 1657 C C . GLU A 1 211 ? -5.038 -11.556 11.400 1.00 85.56 211 GLU A C 1
ATOM 1659 O O . GLU A 1 211 ? -4.990 -10.802 12.366 1.00 85.56 211 GLU A O 1
ATOM 1664 N N . ILE A 1 212 ? -6.147 -11.776 10.690 1.00 80.69 212 ILE A N 1
ATOM 1665 C CA . ILE A 1 212 ? -7.437 -11.193 11.069 1.00 80.69 212 ILE A CA 1
ATOM 1666 C C . ILE A 1 212 ? -7.804 -11.686 12.474 1.00 80.69 212 ILE A C 1
ATOM 1668 O O . ILE A 1 212 ? -7.521 -12.830 12.823 1.00 80.69 212 ILE A O 1
ATOM 1672 N N . ASP A 1 213 ? -8.407 -10.803 13.265 1.00 77.88 213 ASP A N 1
ATOM 1673 C CA . ASP A 1 213 ? -8.867 -11.033 14.637 1.00 77.88 213 ASP A CA 1
ATOM 1674 C C . ASP A 1 213 ? -7.739 -11.216 15.662 1.00 77.88 213 ASP A C 1
ATOM 1676 O O . ASP A 1 213 ? -7.979 -11.559 16.820 1.00 77.88 213 ASP A O 1
ATOM 1680 N N . ASN A 1 214 ? -6.497 -10.877 15.296 1.00 81.38 214 ASN A N 1
ATOM 1681 C CA . ASN A 1 214 ? -5.374 -10.828 16.234 1.00 81.38 214 ASN A CA 1
ATOM 1682 C C . ASN A 1 214 ? -5.328 -9.537 17.078 1.00 81.38 214 ASN A C 1
ATOM 1684 O O . ASN A 1 214 ? -4.264 -9.170 17.582 1.00 81.38 214 ASN A O 1
ATOM 1688 N N . VAL A 1 215 ? -6.463 -8.839 17.213 1.00 81.81 215 VAL A N 1
ATOM 1689 C CA . VAL A 1 215 ? -6.646 -7.530 17.871 1.00 81.81 215 VAL A CA 1
ATOM 1690 C C . VAL A 1 215 ? -6.056 -6.343 17.098 1.00 81.81 215 VAL A C 1
ATOM 1692 O O . VAL A 1 215 ? -6.657 -5.273 17.070 1.00 81.81 215 VAL A O 1
ATOM 1695 N N . VAL A 1 216 ? -4.905 -6.508 16.446 1.00 89.31 216 VAL A N 1
ATOM 1696 C CA . VAL A 1 216 ? -4.276 -5.448 15.636 1.00 89.31 216 VAL A CA 1
ATOM 1697 C C . VAL A 1 216 ? -4.939 -5.334 14.267 1.00 89.31 216 VAL A C 1
ATOM 1699 O O . VAL A 1 216 ? -5.152 -4.227 13.773 1.00 89.31 216 VAL A O 1
ATOM 1702 N N . TRP A 1 217 ? -5.244 -6.480 13.659 1.00 90.50 217 TRP A N 1
ATOM 1703 C CA . TRP A 1 217 ? -5.934 -6.567 12.384 1.00 90.50 217 TRP A CA 1
ATOM 1704 C C . TRP A 1 217 ? -7.369 -7.021 12.588 1.00 90.50 217 TRP A C 1
ATOM 1706 O O . TRP A 1 217 ? -7.627 -8.025 13.249 1.00 90.50 217 TRP A O 1
ATOM 1716 N N . PHE A 1 218 ? -8.289 -6.302 11.970 1.00 90.81 218 PHE A N 1
ATOM 1717 C CA . PHE A 1 218 ? -9.723 -6.511 12.080 1.00 90.81 218 PHE A CA 1
ATOM 1718 C C . PHE A 1 218 ? -10.341 -6.808 10.710 1.00 90.81 218 PHE A C 1
ATOM 1720 O O . PHE A 1 218 ? -9.746 -6.529 9.663 1.00 90.81 218 PHE A O 1
ATOM 1727 N N . SER A 1 219 ? -11.515 -7.438 10.725 1.00 86.94 219 SER A N 1
ATOM 1728 C CA . SER A 1 219 ? -12.211 -7.905 9.520 1.00 86.94 219 SER A CA 1
ATOM 1729 C C . SER A 1 219 ? -13.097 -6.830 8.887 1.00 86.94 219 SER A C 1
ATOM 1731 O O . SER A 1 219 ? -13.373 -6.897 7.688 1.00 86.94 219 SER A O 1
ATOM 1733 N N . ASN A 1 220 ? -13.500 -5.811 9.655 1.00 85.56 220 ASN A N 1
ATOM 1734 C CA . ASN A 1 220 ? -14.311 -4.699 9.177 1.00 85.56 220 ASN A CA 1
ATOM 1735 C C . ASN A 1 220 ? -13.676 -3.356 9.539 1.00 85.56 220 ASN A C 1
ATOM 1737 O O . ASN A 1 220 ? -13.255 -3.136 10.663 1.00 85.56 220 ASN A O 1
ATOM 1741 N N . ILE A 1 221 ? -13.668 -2.409 8.603 1.00 85.56 221 ILE A N 1
ATOM 1742 C CA . ILE A 1 221 ? -13.167 -1.049 8.830 1.00 85.56 221 ILE A CA 1
ATOM 1743 C C . ILE A 1 221 ? -13.864 -0.281 9.977 1.00 85.56 221 ILE A C 1
ATOM 1745 O O . ILE A 1 221 ? -13.344 0.743 10.436 1.00 85.56 221 ILE A O 1
ATOM 1749 N N . ASP A 1 222 ? -15.056 -0.717 10.389 1.00 81.75 222 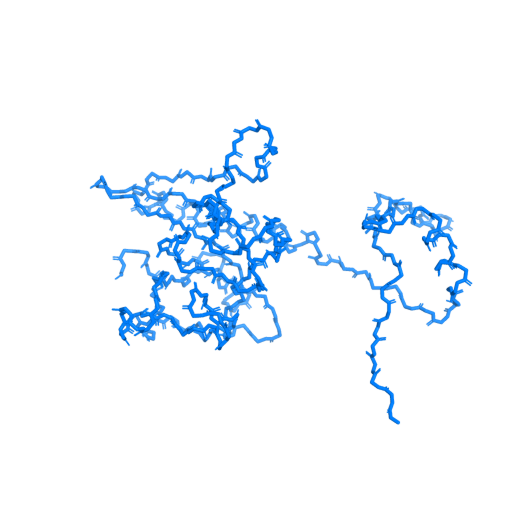ASP A N 1
ATOM 1750 C CA . ASP A 1 222 ? -15.818 -0.162 11.512 1.00 81.75 222 ASP A CA 1
ATOM 1751 C C . ASP A 1 222 ? -15.330 -0.641 12.899 1.00 81.75 222 ASP A C 1
ATOM 1753 O O . ASP A 1 222 ? -15.687 0.003 13.888 1.00 81.75 222 ASP A O 1
ATOM 1757 N N . ASP A 1 223 ? -14.494 -1.684 12.970 1.00 74.00 223 ASP A N 1
ATOM 1758 C CA . ASP A 1 223 ? -13.888 -2.206 14.211 1.00 74.00 223 ASP A CA 1
ATOM 1759 C C . ASP A 1 223 ? -12.708 -1.324 14.716 1.00 74.00 223 ASP A C 1
ATOM 1761 O O . ASP A 1 223 ? -12.529 -1.168 15.953 1.00 74.00 223 ASP A O 1
#